Protein AF-A0A415GZW6-F1 (afdb_monomer)

Mean predicted aligned error: 7.79 Å

Radius of gyration: 21.74 Å; Cα contacts (8 Å, |Δi|>4): 376; chains: 1; bounding box: 56×44×61 Å

Organism: NCBI:txid39486

Foldseek 3Di:
DDQWDQDADDPDPPADDDDPPDHDDQADVLQNRAGGDPDDDDDDDPPPCQVVVLLVVVLVLCCLVVVDCCSVLVSDPDLQAKDWDWDWDDAPAQKIKIKIKIWHRDPDPPDGTQIKIDIFMDGRDNNDYPVNRVVVRVPDDGDIDSPCVVVSVPDHDFFEDEADEVVVPDDQDAQDPDPVLLVLLFVLLCVQPVQWDGKDADPPDPQWIWTQGPVGIWIQHSLRTPDPPPDDLSSSLSSVVSSQVVCVVVVVGPYYYYDDSD

Sequence (262 aa):
MNMSYPKKIVDSYIDHEYLQERIDHEYLQERTNFRYKKVNILMGGNATGKTSIGKVLMCICNFIKNKEANSIVSKVGDTKKEASITVDFIGHSLRMYRLDIKVKPSDEEGELPKVFVCKRVTDIGEKDRYETCAAKIDRIPLEYNEDYAEELEKIDPIGWMFTYPSDMGNKAVEFPQDPSFLKVMEYTLKSLDPAIKSVEKSKEVVNTFIVHMQSGDLLVQDGEVIKKNILSSGTKAGIDIASLIYSIYKGECGFYYCDEKF

pLDDT: mean 84.33, std 12.86, range [37.75, 98.31]

Structure (mmCIF, N/CA/C/O backbone):
data_AF-A0A415GZW6-F1
#
_entry.id   AF-A0A415GZW6-F1
#
loop_
_atom_site.group_PDB
_atom_site.id
_atom_site.type_symbol
_atom_site.label_atom_id
_atom_site.label_alt_id
_atom_site.label_comp_id
_atom_site.label_asym_id
_atom_site.label_entity_id
_atom_site.label_seq_id
_atom_site.pdbx_PDB_ins_code
_atom_site.Cartn_x
_atom_site.Cartn_y
_atom_site.Cartn_z
_atom_site.occupancy
_atom_site.B_iso_or_equiv
_atom_site.auth_seq_id
_atom_site.auth_comp_id
_atom_site.auth_asym_id
_atom_site.auth_atom_id
_atom_site.pdbx_PDB_model_num
ATOM 1 N N . MET A 1 1 ? 8.353 -10.442 -3.275 1.00 77.06 1 MET A N 1
ATOM 2 C CA . MET A 1 1 ? 7.231 -10.831 -2.389 1.00 77.06 1 MET A CA 1
ATOM 3 C C . MET A 1 1 ? 5.992 -10.968 -3.256 1.00 77.06 1 MET A C 1
ATOM 5 O O . MET A 1 1 ? 5.789 -10.090 -4.078 1.00 77.06 1 MET A O 1
ATOM 9 N N . ASN A 1 2 ? 5.205 -12.038 -3.116 1.00 80.75 2 ASN A N 1
ATOM 10 C CA . ASN A 1 2 ? 3.959 -12.216 -3.866 1.00 80.75 2 ASN A CA 1
ATOM 11 C C . ASN A 1 2 ? 2.797 -12.394 -2.875 1.00 80.75 2 ASN A C 1
ATOM 13 O O . ASN A 1 2 ? 2.858 -13.281 -2.026 1.00 80.75 2 ASN A O 1
ATOM 17 N N . MET A 1 3 ? 1.789 -11.521 -2.958 1.00 82.19 3 MET A N 1
ATOM 18 C CA . MET A 1 3 ? 0.576 -11.563 -2.124 1.00 82.19 3 MET A CA 1
ATOM 19 C C . MET A 1 3 ? -0.622 -12.211 -2.845 1.00 82.19 3 MET A C 1
ATOM 21 O O . MET A 1 3 ? -1.676 -12.419 -2.240 1.00 82.19 3 MET A O 1
ATOM 25 N N . SER A 1 4 ? -0.469 -12.542 -4.131 1.00 78.62 4 SER A N 1
ATOM 26 C CA . SER A 1 4 ? -1.412 -13.387 -4.865 1.00 78.62 4 SER A CA 1
ATOM 27 C C . SER A 1 4 ? -1.192 -14.860 -4.535 1.00 78.62 4 SER A C 1
ATOM 29 O O . SER A 1 4 ? -0.148 -15.247 -3.994 1.00 78.62 4 SER A O 1
ATOM 31 N N . TYR A 1 5 ? -2.178 -15.696 -4.852 1.00 79.50 5 TYR A N 1
ATOM 32 C CA . TYR A 1 5 ? -2.026 -17.130 -4.669 1.00 79.50 5 TYR A CA 1
ATOM 33 C C . TYR A 1 5 ? -2.820 -17.947 -5.703 1.00 79.50 5 TYR A C 1
ATOM 35 O O . TYR A 1 5 ? -3.959 -17.618 -6.033 1.00 79.50 5 TYR A O 1
ATOM 43 N N . PRO A 1 6 ? -2.278 -19.079 -6.184 1.00 65.81 6 PRO A N 1
ATOM 44 C CA . PRO A 1 6 ? -2.895 -19.825 -7.282 1.00 65.81 6 PRO A CA 1
ATOM 45 C C . PRO A 1 6 ? -4.073 -20.721 -6.856 1.00 65.81 6 PRO A C 1
ATOM 47 O O . PRO A 1 6 ? -4.906 -21.098 -7.688 1.00 65.81 6 PRO A O 1
ATOM 50 N N . LYS A 1 7 ? -4.161 -21.114 -5.576 1.00 69.75 7 LYS A N 1
ATOM 51 C CA . LYS A 1 7 ? -5.141 -22.092 -5.058 1.00 69.75 7 LYS A CA 1
ATOM 52 C C . LYS A 1 7 ? -6.058 -21.477 -4.007 1.00 69.75 7 LYS A C 1
ATOM 54 O O . LYS A 1 7 ? -5.552 -20.891 -3.070 1.00 69.75 7 LYS A O 1
ATOM 59 N N . LYS A 1 8 ? -7.377 -21.678 -4.123 1.00 66.88 8 LYS A N 1
ATOM 60 C CA . LYS A 1 8 ? -8.373 -21.216 -3.139 1.00 66.88 8 LYS A CA 1
ATOM 61 C C . LYS A 1 8 ? -7.926 -21.604 -1.724 1.00 66.88 8 LYS A C 1
ATOM 63 O O . LYS A 1 8 ? -7.569 -22.763 -1.513 1.00 66.88 8 LYS A O 1
ATOM 68 N N . ILE A 1 9 ? -7.957 -20.654 -0.791 1.00 66.81 9 ILE A N 1
ATOM 69 C CA . ILE A 1 9 ? -7.748 -20.958 0.625 1.00 66.81 9 ILE A CA 1
ATOM 70 C C . ILE A 1 9 ? -8.973 -21.730 1.122 1.00 66.81 9 ILE A C 1
ATOM 72 O O . ILE A 1 9 ? -10.109 -21.275 0.979 1.00 66.81 9 ILE A O 1
ATOM 76 N N . VAL A 1 10 ? -8.732 -22.938 1.623 1.00 61.69 10 VAL A N 1
ATOM 77 C CA . VAL A 1 10 ? -9.742 -23.765 2.293 1.00 61.69 10 VAL A CA 1
ATOM 78 C C . VAL A 1 10 ? -9.872 -23.239 3.725 1.00 61.69 10 VAL A C 1
ATOM 80 O O . VAL A 1 10 ? -8.856 -22.887 4.318 1.00 61.69 10 VAL A O 1
ATOM 83 N N . ASP A 1 11 ? -11.098 -23.137 4.242 1.00 63.84 11 ASP A N 1
ATOM 84 C CA . ASP A 1 11 ? -11.395 -22.658 5.604 1.00 63.84 11 ASP A CA 1
ATOM 85 C C . ASP A 1 11 ? -10.921 -21.220 5.905 1.00 63.84 11 ASP A C 1
ATOM 87 O O . ASP A 1 11 ? -10.436 -20.910 6.993 1.00 63.84 11 ASP A O 1
ATOM 91 N N . SER A 1 12 ? -11.057 -20.311 4.933 1.00 65.25 12 SER A N 1
ATOM 92 C CA . SER A 1 12 ? -10.858 -18.879 5.187 1.00 65.25 12 SER A CA 1
ATOM 93 C C . SER A 1 12 ? -11.901 -18.369 6.189 1.00 65.25 12 SER A C 1
ATOM 95 O O . SER A 1 12 ? -13.093 -18.419 5.911 1.00 65.25 12 SER A O 1
ATOM 97 N N . TYR A 1 13 ? -11.453 -17.815 7.319 1.00 63.56 13 TYR A N 1
ATOM 98 C CA . TYR A 1 13 ? -12.311 -17.068 8.255 1.00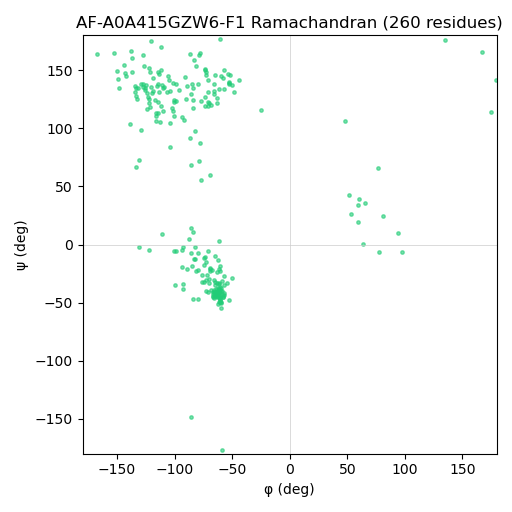 63.56 13 TYR A CA 1
ATOM 99 C C . TYR A 1 13 ? -12.704 -15.682 7.725 1.00 63.56 13 TYR A C 1
ATOM 101 O O . TYR A 1 13 ? -13.570 -15.020 8.289 1.00 63.56 13 TYR A O 1
ATOM 109 N N . ILE A 1 14 ? -12.065 -15.235 6.640 1.00 67.25 14 ILE A N 1
ATOM 110 C CA . ILE A 1 14 ? -12.498 -14.082 5.852 1.00 67.25 14 ILE A CA 1
ATOM 111 C C . ILE A 1 14 ? -13.532 -14.610 4.848 1.00 67.25 14 ILE A C 1
ATOM 113 O O . ILE A 1 14 ? -13.246 -14.741 3.658 1.00 67.25 14 ILE A O 1
ATOM 117 N N . ASP A 1 15 ? -14.692 -15.021 5.358 1.00 52.28 15 ASP A N 1
ATOM 118 C CA . ASP A 1 15 ? -15.880 -15.380 4.579 1.00 52.28 15 ASP A CA 1
ATOM 119 C C . ASP A 1 15 ? -17.131 -15.024 5.404 1.00 52.28 15 ASP A C 1
ATOM 121 O O . ASP A 1 15 ? -17.190 -15.304 6.596 1.00 52.28 15 ASP A O 1
ATOM 125 N N . HIS A 1 16 ? -18.102 -14.394 4.734 1.00 55.16 16 HIS A N 1
ATOM 126 C CA . HIS A 1 16 ? -19.475 -14.093 5.170 1.00 55.16 16 HIS A CA 1
ATOM 127 C C . HIS A 1 16 ? -19.700 -13.466 6.559 1.00 55.16 16 HIS A C 1
ATOM 129 O O . HIS A 1 16 ? -19.766 -14.166 7.556 1.00 55.16 16 HIS A O 1
ATOM 135 N N . GLU A 1 17 ? -20.036 -12.173 6.587 1.00 40.78 17 GLU A N 1
ATOM 136 C CA . GLU A 1 17 ? -21.286 -11.661 7.183 1.00 40.78 17 GLU A CA 1
ATOM 137 C C . GLU A 1 17 ? -21.329 -10.124 7.063 1.00 40.78 17 GLU A C 1
ATOM 139 O O . GLU A 1 17 ? -20.319 -9.452 7.240 1.00 40.78 17 GLU A O 1
ATOM 144 N N . TYR A 1 18 ? -22.513 -9.570 6.781 1.00 40.53 18 TYR A N 1
ATOM 145 C CA . TYR A 1 18 ? -22.826 -8.131 6.686 1.00 40.53 18 TYR A CA 1
ATOM 146 C C . TYR A 1 18 ? -22.383 -7.390 5.413 1.00 40.53 18 TYR A C 1
ATOM 148 O O . TYR A 1 18 ? -21.583 -6.464 5.472 1.00 40.53 18 TYR A O 1
ATOM 156 N N . LEU A 1 19 ? -22.977 -7.745 4.268 1.00 37.84 19 LEU A N 1
ATOM 157 C CA . LEU A 1 19 ? -23.602 -6.821 3.297 1.00 37.84 19 LEU A CA 1
ATOM 158 C C . LEU A 1 19 ? -24.032 -7.640 2.071 1.00 37.84 19 LEU A C 1
ATOM 160 O O . LEU A 1 19 ? -23.202 -8.179 1.345 1.00 37.84 19 LEU A O 1
ATOM 164 N N . GLN A 1 20 ? -25.344 -7.728 1.847 1.00 37.75 20 GLN A N 1
ATOM 165 C CA . GLN A 1 20 ? -26.017 -8.577 0.851 1.00 37.75 20 GLN A CA 1
ATOM 166 C C . GLN A 1 20 ? -25.635 -8.283 -0.625 1.00 37.75 20 GLN A C 1
ATOM 168 O O . GLN A 1 20 ? -26.177 -8.916 -1.524 1.00 37.75 20 GLN A O 1
ATOM 173 N N . GLU A 1 21 ? -24.713 -7.357 -0.908 1.00 44.44 21 GLU A N 1
ATOM 174 C CA . GLU A 1 21 ? -24.443 -6.865 -2.271 1.00 44.44 21 GLU A CA 1
ATOM 175 C C . GLU A 1 21 ? -22.957 -6.846 -2.682 1.00 44.44 21 GLU A C 1
ATOM 177 O O . GLU A 1 21 ? -22.650 -6.545 -3.832 1.00 44.44 21 GLU A O 1
ATOM 182 N N . ARG A 1 22 ? -22.011 -7.213 -1.801 1.00 46.38 22 ARG A N 1
ATOM 183 C CA . ARG A 1 22 ? -20.570 -7.278 -2.133 1.00 46.38 22 ARG A CA 1
ATOM 184 C C . ARG A 1 22 ? -19.954 -8.600 -1.681 1.00 46.38 22 ARG A C 1
ATOM 186 O O . ARG A 1 22 ? -19.239 -8.683 -0.686 1.00 46.38 22 ARG A O 1
ATOM 193 N N . ILE A 1 23 ? -20.299 -9.657 -2.414 1.00 44.03 23 ILE A N 1
ATOM 194 C CA . ILE A 1 23 ? -19.762 -11.009 -2.229 1.00 44.03 23 ILE A CA 1
ATOM 195 C C . ILE A 1 23 ? -18.369 -11.061 -2.857 1.00 44.03 23 ILE A C 1
ATOM 197 O O . ILE A 1 23 ? -18.216 -11.443 -4.016 1.00 44.03 23 ILE A O 1
ATOM 201 N N . ASP A 1 24 ? -17.345 -10.696 -2.094 1.00 53.09 24 ASP A N 1
ATOM 202 C CA . ASP A 1 24 ? -15.970 -10.889 -2.537 1.00 53.09 24 ASP A CA 1
ATOM 203 C C . ASP A 1 24 ? -15.276 -11.877 -1.609 1.00 53.09 24 ASP A C 1
ATOM 205 O O . ASP A 1 24 ? -14.867 -11.529 -0.497 1.00 53.09 24 ASP A O 1
ATOM 209 N N . HIS A 1 25 ? -15.068 -13.101 -2.099 1.00 64.75 25 HIS A N 1
ATOM 210 C CA . HIS A 1 25 ? -14.022 -13.962 -1.555 1.00 64.75 25 HIS A CA 1
ATOM 211 C C . HIS A 1 25 ? -12.655 -13.258 -1.706 1.00 64.75 25 HIS A C 1
ATOM 213 O O . HIS A 1 25 ? -12.547 -12.120 -2.167 1.00 64.75 25 HIS A O 1
ATOM 219 N N . GLU A 1 26 ? -11.569 -13.919 -1.329 1.00 79.81 26 GLU A N 1
ATOM 220 C CA . GLU A 1 26 ? -10.200 -13.473 -1.614 1.00 79.81 26 GLU A CA 1
ATOM 221 C C . GLU A 1 26 ? -9.843 -13.562 -3.118 1.00 79.81 26 GLU A C 1
ATOM 223 O O . GLU A 1 26 ? -8.937 -14.275 -3.556 1.00 79.81 26 GLU A O 1
ATOM 228 N N . TYR A 1 27 ? -10.607 -12.843 -3.933 1.00 85.38 27 TYR A N 1
ATOM 229 C CA . TYR A 1 27 ? -10.408 -12.629 -5.353 1.00 85.38 27 TYR A CA 1
ATOM 230 C C . TYR A 1 27 ? -10.684 -11.176 -5.721 1.00 85.38 27 TYR A C 1
ATOM 232 O O . TYR A 1 27 ? -11.291 -10.424 -4.959 1.00 85.38 27 TYR A O 1
ATOM 240 N N . LEU A 1 28 ? -10.263 -10.797 -6.922 1.00 87.38 28 LEU A N 1
ATOM 241 C CA . LEU A 1 28 ? -10.652 -9.542 -7.547 1.00 87.38 28 LEU A CA 1
ATOM 242 C C . LEU A 1 28 ? -12.126 -9.616 -7.963 1.00 87.38 28 LEU A C 1
ATOM 244 O O . LEU A 1 28 ? -12.537 -10.599 -8.588 1.00 87.38 28 LEU A O 1
ATOM 248 N N . GLN A 1 29 ? -12.915 -8.597 -7.609 1.00 83.31 29 GLN A N 1
ATOM 249 C CA . GLN A 1 29 ? -14.337 -8.510 -7.955 1.00 83.31 29 GLN A CA 1
ATOM 250 C C . GLN A 1 29 ? -14.529 -8.768 -9.464 1.00 83.31 29 GLN A C 1
ATOM 252 O O . GLN A 1 29 ? -13.726 -8.328 -10.285 1.00 83.31 29 GLN A O 1
ATOM 257 N N . GLU A 1 30 ? -15.546 -9.555 -9.830 1.00 86.69 30 GLU A N 1
ATOM 258 C CA . GLU A 1 30 ? -15.817 -10.017 -11.210 1.00 86.69 30 GLU A CA 1
ATOM 259 C C . GLU A 1 30 ? -14.739 -10.919 -11.850 1.00 86.69 30 GLU A C 1
ATOM 261 O O . GLU A 1 30 ? -14.889 -11.348 -12.997 1.00 86.69 30 GLU A O 1
ATOM 266 N N . ARG A 1 31 ? -13.644 -11.232 -11.149 1.00 90.75 31 ARG A N 1
ATOM 267 C CA . ARG A 1 31 ? -12.514 -12.036 -11.642 1.00 90.75 31 ARG A CA 1
ATOM 268 C C . ARG A 1 31 ? -12.129 -13.086 -10.604 1.00 90.75 31 ARG A C 1
ATOM 270 O O . ARG A 1 31 ? -11.034 -13.093 -10.054 1.00 90.75 31 ARG A O 1
ATOM 277 N N . THR A 1 32 ? -13.029 -14.040 -10.379 1.00 88.19 32 THR A N 1
ATOM 278 C CA . THR A 1 32 ? -12.933 -15.062 -9.314 1.00 88.19 32 THR A CA 1
ATOM 279 C C . THR A 1 32 ? -11.710 -15.991 -9.395 1.00 88.19 32 THR A C 1
ATOM 281 O O . THR A 1 32 ? -11.335 -16.645 -8.412 1.00 88.19 32 THR A O 1
ATOM 284 N N . ASN A 1 33 ? -11.073 -16.061 -10.567 1.00 88.94 33 ASN A N 1
ATOM 285 C CA . ASN A 1 33 ? -9.821 -16.783 -10.791 1.00 88.94 33 ASN A CA 1
ATOM 286 C C . ASN A 1 33 ? -8.581 -15.984 -10.356 1.00 88.94 33 ASN A C 1
ATOM 288 O O . ASN A 1 33 ? -7.554 -16.587 -10.038 1.00 88.94 33 ASN A O 1
ATOM 292 N N . PHE A 1 34 ? -8.680 -14.657 -10.293 1.00 91.75 34 PHE A N 1
ATOM 293 C CA . PHE A 1 34 ? -7.613 -13.771 -9.855 1.00 91.75 34 PHE A CA 1
ATOM 294 C C . PHE A 1 34 ? -7.662 -13.626 -8.332 1.00 91.75 34 PHE A C 1
ATOM 296 O O . PHE A 1 34 ? -8.381 -12.789 -7.792 1.00 91.75 34 PHE A O 1
ATOM 303 N N . ARG A 1 35 ? -6.924 -14.488 -7.629 1.00 88.94 35 ARG A N 1
ATOM 304 C CA . ARG A 1 35 ? -6.979 -14.619 -6.166 1.00 88.94 35 ARG A CA 1
ATOM 305 C C . ARG A 1 35 ? -5.816 -13.921 -5.475 1.00 88.94 35 ARG A C 1
ATOM 307 O O . ARG A 1 35 ? -4.671 -14.021 -5.923 1.00 88.94 35 ARG A O 1
ATOM 314 N N . TYR A 1 36 ? -6.103 -13.245 -4.367 1.00 87.31 36 TYR A N 1
ATOM 315 C CA . TYR A 1 36 ? -5.106 -12.537 -3.566 1.00 87.31 36 TYR A CA 1
ATOM 316 C C . TYR A 1 36 ? -5.500 -12.487 -2.096 1.00 87.31 36 TYR A C 1
ATOM 318 O O . TYR A 1 36 ? -6.682 -12.459 -1.762 1.00 87.31 36 TYR A O 1
ATOM 326 N N . LYS A 1 37 ? -4.500 -12.464 -1.212 1.00 85.31 37 LYS A N 1
ATOM 327 C CA . LYS A 1 37 ? -4.742 -12.350 0.228 1.00 85.31 37 LYS A CA 1
ATOM 328 C C . LYS A 1 37 ? -5.231 -10.948 0.557 1.00 85.31 37 LYS A C 1
ATOM 330 O O . LYS A 1 37 ? -4.511 -9.983 0.292 1.00 85.31 37 LYS A O 1
ATOM 335 N N . LYS A 1 38 ? -6.408 -10.838 1.176 1.00 84.25 38 LYS A N 1
ATOM 336 C CA . LYS A 1 38 ? -6.956 -9.542 1.614 1.00 84.25 38 LYS A CA 1
ATOM 337 C C . LYS A 1 38 ? -6.243 -9.016 2.857 1.00 84.25 38 LYS A C 1
ATOM 339 O O . LYS A 1 38 ? -6.070 -7.811 3.000 1.00 84.25 38 LYS A O 1
ATOM 344 N N . VAL A 1 39 ? -5.782 -9.920 3.723 1.00 86.31 39 VAL A N 1
ATOM 345 C CA . VAL A 1 39 ? -5.003 -9.593 4.923 1.00 86.31 39 VAL A CA 1
ATOM 346 C C . VAL A 1 39 ? -3.663 -10.320 4.870 1.00 86.31 39 VAL A C 1
ATOM 348 O O . VAL A 1 39 ? -3.601 -11.541 4.737 1.00 86.31 39 VAL A O 1
ATOM 351 N N . ASN A 1 40 ? -2.573 -9.561 4.986 1.00 87.88 40 ASN A N 1
ATOM 352 C CA . ASN A 1 40 ? -1.211 -10.086 5.014 1.00 87.88 40 ASN A CA 1
ATOM 353 C C . ASN A 1 40 ? -0.543 -9.662 6.322 1.00 87.88 40 ASN A C 1
ATOM 355 O O . ASN A 1 40 ? -0.375 -8.471 6.569 1.00 87.88 40 ASN A O 1
ATOM 359 N N . ILE A 1 41 ? -0.152 -10.633 7.150 1.00 89.25 41 ILE A N 1
ATOM 360 C CA . ILE A 1 41 ? 0.537 -10.379 8.420 1.00 89.25 41 ILE A CA 1
ATOM 361 C C . ILE A 1 41 ? 2.029 -10.636 8.216 1.00 89.25 41 ILE A C 1
ATOM 363 O O . ILE A 1 41 ? 2.445 -11.764 7.945 1.00 89.25 41 ILE A O 1
ATOM 367 N N . LEU A 1 42 ? 2.835 -9.583 8.340 1.00 88.88 42 LEU A N 1
ATOM 368 C CA . LEU A 1 42 ? 4.290 -9.669 8.283 1.00 88.88 42 LEU A CA 1
ATOM 369 C C . LEU A 1 42 ? 4.832 -9.802 9.707 1.00 88.88 42 LEU A C 1
ATOM 371 O O . LEU A 1 42 ? 4.775 -8.858 10.489 1.00 88.88 42 LEU A O 1
ATOM 375 N N . MET A 1 43 ? 5.358 -10.977 10.044 1.00 88.56 43 MET A N 1
ATOM 376 C CA . MET A 1 43 ? 5.927 -11.266 11.364 1.00 88.56 43 MET A CA 1
ATOM 377 C C . MET A 1 43 ? 7.430 -11.520 11.259 1.00 88.56 43 MET A C 1
ATOM 379 O O . MET A 1 43 ? 7.917 -12.042 10.258 1.00 88.56 43 MET A O 1
ATOM 383 N N . GLY A 1 44 ? 8.168 -11.164 12.305 1.00 87.38 44 GLY A N 1
ATOM 384 C CA . GLY A 1 44 ? 9.616 -11.327 12.377 1.00 87.38 44 GLY A CA 1
ATOM 385 C C . GLY A 1 44 ? 10.197 -10.546 13.549 1.00 87.38 44 GLY A C 1
ATOM 386 O O . GLY A 1 44 ? 9.517 -9.688 14.118 1.00 87.38 44 GLY A O 1
ATOM 387 N N . GLY A 1 45 ? 11.449 -10.841 13.900 1.00 87.25 45 GLY A N 1
ATOM 388 C CA . GLY A 1 45 ? 12.155 -10.150 14.977 1.00 87.25 45 GLY A CA 1
ATOM 389 C C . GLY A 1 45 ? 12.321 -8.644 14.738 1.00 87.25 45 GLY A C 1
ATOM 390 O O . GLY A 1 45 ? 11.956 -8.090 13.694 1.00 87.25 45 GLY A O 1
ATOM 391 N N . ASN A 1 46 ? 12.901 -7.963 15.718 1.00 83.12 46 ASN A N 1
ATOM 392 C CA . ASN A 1 46 ? 13.209 -6.543 15.587 1.00 83.12 46 ASN A CA 1
ATOM 393 C C . ASN A 1 46 ? 14.265 -6.329 14.493 1.00 83.12 46 ASN A C 1
ATOM 395 O O . ASN A 1 46 ? 15.144 -7.165 14.292 1.00 83.12 46 ASN A O 1
ATOM 399 N N . ALA A 1 47 ? 14.158 -5.209 13.773 1.00 82.75 47 ALA A N 1
ATOM 400 C CA . ALA A 1 47 ? 15.076 -4.816 12.699 1.00 82.75 47 ALA A CA 1
ATOM 401 C C . ALA A 1 47 ? 15.201 -5.801 11.511 1.00 82.75 47 ALA A C 1
ATOM 403 O O . ALA A 1 47 ? 16.122 -5.681 10.709 1.00 82.75 47 ALA A O 1
ATOM 404 N N . THR A 1 48 ? 14.245 -6.717 11.310 1.00 87.31 48 THR A N 1
ATOM 405 C CA . THR A 1 48 ? 14.246 -7.640 10.153 1.00 87.31 48 THR A CA 1
ATOM 406 C C . THR A 1 48 ? 13.641 -7.043 8.873 1.00 87.31 48 THR A C 1
ATOM 408 O O . THR A 1 48 ? 13.384 -7.769 7.917 1.00 87.31 48 THR A O 1
ATOM 411 N N . GLY A 1 49 ? 13.378 -5.731 8.841 1.00 86.75 49 GLY A N 1
ATOM 412 C CA . GLY A 1 49 ? 12.932 -5.017 7.636 1.00 86.75 49 GLY A CA 1
ATOM 413 C C . GLY A 1 49 ? 11.417 -4.861 7.448 1.00 86.75 49 GLY A C 1
ATOM 414 O O . GLY A 1 49 ? 11.004 -4.395 6.389 1.00 86.75 49 GLY A O 1
ATOM 415 N N . LYS A 1 50 ? 10.589 -5.181 8.455 1.00 89.50 50 LYS A N 1
ATOM 416 C CA . LYS A 1 50 ? 9.117 -5.014 8.406 1.00 89.50 50 LYS A CA 1
ATOM 417 C C . LYS A 1 50 ? 8.709 -3.550 8.165 1.00 89.50 50 LYS A C 1
ATOM 419 O O . LYS A 1 50 ? 8.092 -3.224 7.162 1.00 89.50 50 LYS A O 1
ATOM 424 N N . THR A 1 51 ? 9.186 -2.624 8.989 1.00 89.62 51 THR A N 1
ATOM 425 C CA . THR A 1 51 ? 8.976 -1.185 8.757 1.00 89.62 51 THR A CA 1
ATOM 426 C C . THR A 1 51 ? 9.561 -0.712 7.423 1.00 89.62 51 THR A C 1
ATOM 428 O O . THR A 1 51 ? 8.978 0.128 6.737 1.00 89.62 51 THR A O 1
ATOM 431 N N . SER A 1 52 ? 10.719 -1.251 7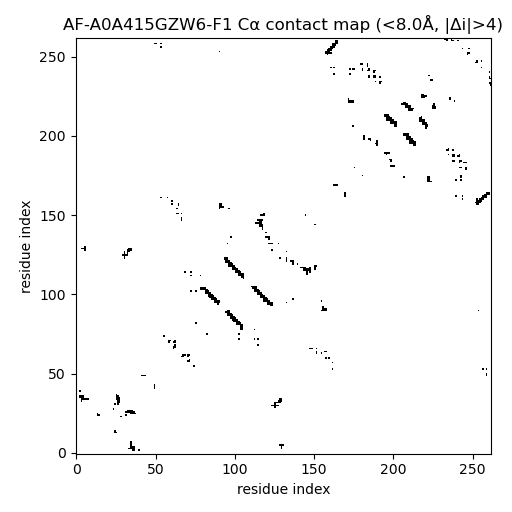.024 1.00 90.19 52 SER A N 1
ATOM 432 C CA . SER A 1 52 ? 11.382 -0.873 5.772 1.00 90.19 52 SER A CA 1
ATOM 433 C C . SER A 1 52 ? 10.543 -1.234 4.547 1.00 90.19 52 SER A C 1
ATOM 435 O O . SER A 1 52 ? 10.444 -0.415 3.637 1.00 90.19 52 SER A O 1
ATOM 437 N N . ILE A 1 53 ? 9.896 -2.407 4.528 1.00 90.69 53 ILE A N 1
ATOM 438 C CA . ILE A 1 53 ? 9.028 -2.790 3.408 1.00 90.69 53 ILE A CA 1
ATOM 439 C C . ILE A 1 53 ? 7.802 -1.876 3.306 1.00 90.69 53 ILE A C 1
ATOM 441 O O . ILE A 1 53 ? 7.491 -1.422 2.207 1.00 90.69 53 ILE A O 1
ATOM 445 N N . GLY A 1 54 ? 7.180 -1.504 4.432 1.00 91.44 54 GLY A N 1
ATOM 446 C CA . GLY A 1 54 ? 6.105 -0.506 4.454 1.00 91.44 54 GLY A CA 1
ATOM 447 C C . GLY A 1 54 ? 6.550 0.837 3.873 1.00 91.44 54 GLY A C 1
ATOM 448 O O . GLY A 1 54 ? 5.877 1.403 3.010 1.00 91.44 54 GLY A O 1
ATOM 449 N N . LYS A 1 55 ? 7.737 1.316 4.267 1.00 90.19 55 LYS A N 1
ATOM 450 C CA . LYS A 1 55 ? 8.305 2.581 3.769 1.00 90.19 55 LYS A CA 1
ATOM 451 C C . LYS A 1 55 ? 8.600 2.543 2.270 1.00 90.19 55 LYS A C 1
ATOM 453 O O . LYS A 1 55 ? 8.368 3.544 1.595 1.00 90.19 55 LYS A O 1
ATOM 458 N N . VAL A 1 56 ? 9.080 1.414 1.745 1.00 91.38 56 VAL A N 1
ATOM 459 C CA . VAL A 1 56 ? 9.297 1.226 0.301 1.00 91.38 56 VAL A CA 1
ATOM 460 C C . VAL A 1 56 ? 7.967 1.236 -0.453 1.00 91.38 56 VAL A C 1
ATOM 462 O O . VAL A 1 56 ? 7.848 1.952 -1.441 1.00 91.38 56 VAL A O 1
ATOM 465 N N . LEU A 1 57 ? 6.946 0.521 0.031 1.00 93.50 57 LEU A N 1
ATOM 466 C CA . LEU A 1 57 ? 5.615 0.525 -0.590 1.00 93.50 57 LEU A CA 1
ATOM 467 C C . LEU A 1 57 ? 4.999 1.930 -0.602 1.00 93.50 57 LEU A C 1
ATOM 469 O O . LEU A 1 57 ? 4.516 2.381 -1.636 1.00 93.50 57 LEU A O 1
ATOM 473 N N . MET A 1 58 ? 5.094 2.661 0.512 1.00 92.81 58 MET A N 1
ATOM 474 C CA . MET A 1 58 ? 4.627 4.047 0.596 1.00 92.81 58 MET A CA 1
ATOM 475 C C . MET A 1 58 ? 5.364 4.959 -0.387 1.00 92.81 58 MET A C 1
ATOM 477 O O . MET A 1 58 ? 4.752 5.807 -1.030 1.00 92.81 58 MET A O 1
ATOM 481 N N . CYS A 1 59 ? 6.679 4.779 -0.509 1.00 92.94 59 CYS A N 1
ATOM 482 C CA . CYS A 1 59 ? 7.513 5.520 -1.444 1.00 92.94 59 CYS A CA 1
ATOM 483 C C . CYS A 1 59 ? 7.082 5.281 -2.898 1.00 92.94 59 CYS A C 1
ATOM 485 O O . CYS A 1 59 ? 6.899 6.246 -3.633 1.00 92.94 59 CYS A O 1
ATOM 487 N N . ILE A 1 60 ? 6.824 4.026 -3.279 1.00 94.38 60 ILE A N 1
ATOM 488 C CA . ILE A 1 60 ? 6.314 3.659 -4.608 1.00 94.38 60 ILE A CA 1
ATOM 489 C C . ILE A 1 60 ? 4.959 4.323 -4.874 1.00 94.38 60 ILE A C 1
ATOM 491 O O . ILE A 1 60 ? 4.786 4.960 -5.910 1.00 94.38 60 ILE A O 1
ATOM 495 N N . CYS A 1 61 ? 4.007 4.218 -3.942 1.00 94.31 61 CYS A N 1
ATOM 496 C CA . CYS A 1 61 ? 2.689 4.827 -4.105 1.00 94.31 61 CYS A CA 1
ATOM 497 C C . CYS A 1 61 ? 2.783 6.354 -4.268 1.00 94.31 61 CYS A C 1
ATOM 499 O O . CYS A 1 61 ? 2.247 6.914 -5.226 1.00 94.31 61 CYS A O 1
ATOM 501 N N . ASN A 1 62 ? 3.523 7.026 -3.380 1.00 93.69 62 ASN A N 1
ATOM 502 C CA . ASN A 1 62 ? 3.739 8.472 -3.455 1.00 93.69 62 ASN A CA 1
ATOM 503 C C . ASN A 1 62 ? 4.428 8.878 -4.762 1.00 93.69 62 ASN A C 1
ATOM 505 O O . ASN A 1 62 ? 4.054 9.891 -5.346 1.00 93.69 62 ASN A O 1
ATOM 509 N N . PHE A 1 63 ? 5.391 8.089 -5.242 1.00 94.69 63 PHE A N 1
ATOM 510 C CA . PHE A 1 63 ? 6.051 8.338 -6.519 1.00 94.69 63 PHE A CA 1
ATOM 511 C C . PHE A 1 63 ? 5.075 8.252 -7.693 1.00 94.69 63 PHE A C 1
ATOM 513 O O . PHE A 1 63 ? 5.062 9.163 -8.513 1.00 94.69 63 PHE A O 1
ATOM 520 N N . ILE A 1 64 ? 4.208 7.234 -7.735 1.00 94.50 64 ILE A N 1
ATOM 521 C CA . ILE A 1 64 ? 3.186 7.093 -8.786 1.00 94.50 64 ILE A CA 1
ATOM 522 C C . ILE A 1 64 ? 2.260 8.320 -8.831 1.00 94.50 64 ILE A C 1
ATOM 524 O O . ILE A 1 64 ? 1.977 8.836 -9.908 1.00 94.50 64 ILE A O 1
ATOM 528 N N . LYS A 1 65 ? 1.810 8.823 -7.675 1.00 93.31 65 LYS A N 1
ATOM 529 C CA . LYS A 1 65 ? 0.867 9.958 -7.611 1.00 93.31 65 LYS A CA 1
ATOM 530 C C . LYS A 1 65 ? 1.515 11.318 -7.811 1.00 93.31 65 LYS A C 1
ATOM 532 O O . LYS A 1 65 ? 0.975 12.139 -8.546 1.00 93.31 65 LYS A O 1
ATOM 537 N N . ASN A 1 66 ? 2.624 11.576 -7.123 1.00 93.50 66 ASN A N 1
ATOM 538 C CA . ASN A 1 66 ? 3.245 12.899 -7.098 1.00 93.50 66 ASN A CA 1
ATOM 539 C C . ASN A 1 66 ? 4.250 13.078 -8.239 1.00 93.50 66 ASN A C 1
ATOM 541 O O . ASN A 1 66 ? 4.554 14.211 -8.591 1.00 93.50 66 ASN A O 1
ATOM 545 N N . LYS A 1 67 ? 4.757 11.977 -8.816 1.00 93.62 67 LYS A N 1
ATOM 546 C CA . LYS A 1 67 ? 5.762 11.971 -9.892 1.00 93.62 67 LYS A CA 1
ATOM 547 C C . LYS A 1 67 ? 7.060 12.677 -9.472 1.00 93.62 67 LYS A C 1
ATOM 549 O O . LYS A 1 67 ? 7.732 13.311 -10.275 1.00 93.62 67 LYS A O 1
ATOM 554 N N . GLU A 1 68 ? 7.425 12.566 -8.193 1.00 91.94 68 GLU A N 1
ATOM 555 C CA . GLU A 1 68 ? 8.614 13.205 -7.616 1.00 91.94 68 GLU A CA 1
ATOM 556 C C . GLU A 1 68 ? 9.752 12.194 -7.408 1.00 91.94 68 GLU A C 1
ATOM 558 O O . GLU A 1 68 ? 9.747 11.428 -6.436 1.00 91.94 68 GLU A O 1
ATOM 563 N N . ALA A 1 69 ? 10.773 12.219 -8.272 1.00 87.88 69 ALA A N 1
ATOM 564 C CA . ALA A 1 69 ? 11.923 11.305 -8.194 1.00 87.88 69 ALA A CA 1
ATOM 565 C C . ALA A 1 69 ? 12.687 11.353 -6.860 1.00 87.88 69 ALA A C 1
ATOM 567 O O . ALA A 1 69 ? 13.144 10.313 -6.382 1.00 87.88 69 ALA A O 1
ATOM 568 N N . ASN A 1 70 ? 12.791 12.526 -6.222 1.00 87.56 70 ASN A N 1
ATOM 569 C CA . ASN A 1 70 ? 13.522 12.701 -4.957 1.00 87.56 70 ASN A CA 1
ATOM 570 C C . ASN A 1 70 ? 13.047 11.734 -3.860 1.00 87.56 70 ASN A C 1
ATOM 572 O 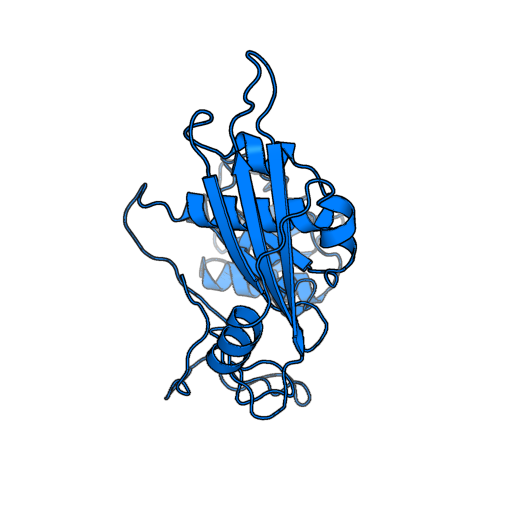O . ASN A 1 70 ? 13.843 11.262 -3.040 1.00 87.56 70 ASN A O 1
ATOM 576 N N . SER A 1 71 ? 11.752 11.403 -3.867 1.00 85.00 71 SER A N 1
ATOM 577 C CA . SER A 1 71 ? 11.159 10.474 -2.907 1.00 85.00 71 SER A CA 1
ATOM 578 C C . SER A 1 71 ? 11.758 9.065 -3.003 1.00 85.00 71 SER A C 1
ATOM 580 O O . SER A 1 71 ? 11.996 8.460 -1.960 1.00 85.00 71 SER A O 1
ATOM 582 N N . ILE A 1 72 ? 12.068 8.583 -4.213 1.00 89.44 72 ILE A N 1
ATOM 583 C CA . ILE A 1 72 ? 12.698 7.278 -4.470 1.00 89.44 72 ILE A CA 1
ATOM 584 C C . ILE A 1 72 ? 14.215 7.364 -4.336 1.00 89.44 72 ILE A C 1
ATOM 586 O O . ILE A 1 72 ? 14.820 6.526 -3.668 1.00 89.44 72 ILE A O 1
ATOM 590 N N . VAL A 1 73 ? 14.835 8.383 -4.939 1.00 90.38 73 VAL A N 1
ATOM 591 C CA . VAL A 1 73 ? 16.298 8.549 -4.947 1.00 90.38 73 VAL A CA 1
ATOM 592 C C . VAL A 1 73 ? 16.851 8.601 -3.521 1.00 90.38 73 VAL A C 1
ATOM 594 O O . VAL A 1 73 ? 17.826 7.921 -3.213 1.00 90.38 73 VAL A O 1
ATOM 597 N N . SER A 1 74 ? 16.175 9.313 -2.611 1.00 87.62 74 SER A N 1
ATOM 598 C CA . SER A 1 74 ? 16.575 9.416 -1.197 1.00 87.62 74 SER A CA 1
ATOM 599 C C . SER A 1 74 ? 16.505 8.100 -0.405 1.00 87.62 74 SER A C 1
ATOM 601 O O . SER A 1 74 ? 16.961 8.052 0.739 1.00 87.62 74 SER A O 1
ATOM 603 N N . LYS A 1 75 ? 15.916 7.036 -0.967 1.00 87.75 75 LYS A N 1
ATOM 604 C CA . LYS A 1 75 ? 15.824 5.706 -0.341 1.00 87.75 75 LYS A CA 1
ATOM 605 C C . LYS A 1 75 ? 16.857 4.715 -0.867 1.00 87.75 75 LYS A C 1
ATOM 607 O O . LYS A 1 75 ? 16.951 3.614 -0.324 1.00 87.75 75 LYS A O 1
ATOM 612 N N . VAL A 1 76 ? 17.636 5.083 -1.882 1.00 89.06 76 VAL A N 1
ATOM 613 C CA . VAL A 1 76 ? 18.723 4.245 -2.392 1.00 89.06 76 VAL A CA 1
ATOM 614 C C . VAL A 1 76 ? 19.863 4.222 -1.373 1.00 89.06 76 VAL A C 1
ATOM 616 O O . VAL A 1 76 ? 20.425 5.258 -1.034 1.00 89.06 76 VAL A O 1
ATOM 619 N N . GLY A 1 77 ? 20.195 3.030 -0.870 1.00 87.12 77 GLY A N 1
ATOM 620 C CA . GLY A 1 77 ? 21.225 2.867 0.163 1.00 87.12 77 GLY A CA 1
ATOM 621 C C . GLY A 1 77 ? 22.661 3.059 -0.338 1.00 87.12 77 GLY A C 1
ATOM 622 O O . GLY A 1 77 ? 23.511 3.508 0.423 1.00 87.12 77 GLY A O 1
ATOM 623 N N . ASP A 1 78 ? 22.929 2.736 -1.606 1.00 88.00 78 ASP A N 1
ATOM 624 C CA . ASP A 1 78 ? 24.229 2.923 -2.261 1.00 88.00 78 ASP A CA 1
ATOM 625 C C . ASP A 1 78 ? 24.018 3.669 -3.582 1.00 88.00 78 ASP A C 1
ATOM 627 O O . ASP A 1 78 ? 23.636 3.077 -4.590 1.00 88.00 78 ASP A O 1
ATOM 631 N N . THR A 1 79 ? 24.247 4.983 -3.573 1.00 84.44 79 THR A N 1
ATOM 632 C CA . THR A 1 79 ? 24.036 5.859 -4.738 1.00 84.44 79 THR A CA 1
ATOM 633 C C . THR A 1 79 ? 25.062 5.654 -5.850 1.00 84.44 79 THR A C 1
ATOM 635 O O . THR A 1 79 ? 24.917 6.246 -6.915 1.00 84.44 79 THR A O 1
ATOM 638 N N . LYS A 1 80 ? 26.082 4.812 -5.631 1.00 86.56 80 LYS A N 1
ATOM 639 C CA . LYS A 1 80 ? 27.090 4.448 -6.637 1.00 86.56 80 LYS A CA 1
ATOM 640 C C . LYS A 1 80 ? 26.729 3.180 -7.408 1.00 86.56 80 LYS A C 1
ATOM 642 O O . LYS A 1 80 ? 27.473 2.784 -8.302 1.00 86.56 80 LYS A O 1
ATOM 647 N N . LYS A 1 81 ? 25.613 2.526 -7.076 1.00 90.81 81 LYS A N 1
ATOM 648 C CA . LYS A 1 81 ? 25.129 1.325 -7.764 1.00 90.81 81 LYS A CA 1
ATOM 649 C C . LYS A 1 81 ? 23.724 1.532 -8.303 1.00 90.81 81 LYS A C 1
ATOM 651 O O . LYS A 1 81 ? 22.937 2.2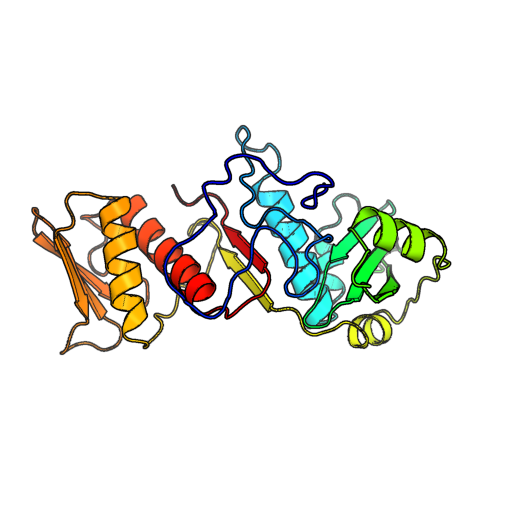92 -7.748 1.00 90.81 81 LYS A O 1
ATOM 656 N N . GLU A 1 82 ? 23.409 0.817 -9.381 1.00 93.56 82 GLU A N 1
ATOM 657 C CA . GLU A 1 82 ? 22.040 0.752 -9.887 1.00 93.56 82 GLU A CA 1
ATOM 658 C C . GLU A 1 82 ? 21.136 0.093 -8.838 1.00 93.56 82 GLU A C 1
ATOM 660 O O . GLU A 1 82 ? 21.399 -1.021 -8.377 1.00 93.56 82 GLU A O 1
ATOM 665 N N . ALA A 1 83 ? 20.054 0.782 -8.484 1.00 94.25 83 ALA A N 1
ATOM 666 C CA . ALA A 1 83 ? 18.959 0.233 -7.701 1.00 94.25 83 ALA A CA 1
ATOM 667 C C . ALA A 1 83 ? 17.756 -0.014 -8.613 1.00 94.25 83 ALA A C 1
ATOM 669 O O . ALA A 1 83 ? 17.495 0.753 -9.540 1.00 94.25 83 ALA A O 1
ATOM 670 N N . SER A 1 84 ? 17.003 -1.079 -8.343 1.00 94.69 84 SER A N 1
ATOM 671 C CA . SER A 1 84 ? 15.804 -1.409 -9.111 1.00 94.69 84 SER A CA 1
ATOM 672 C C . SER A 1 84 ? 14.651 -1.845 -8.218 1.00 94.69 84 SER A C 1
ATOM 674 O O . SER A 1 84 ? 14.847 -2.425 -7.148 1.00 94.69 84 SER A O 1
ATOM 676 N N . ILE A 1 85 ? 13.438 -1.535 -8.668 1.00 94.88 85 ILE A N 1
ATOM 677 C CA . ILE A 1 85 ? 12.176 -1.937 -8.054 1.00 94.88 85 ILE A CA 1
ATOM 678 C C . ILE A 1 85 ? 11.273 -2.441 -9.177 1.00 94.88 85 ILE A C 1
ATOM 680 O O . ILE A 1 85 ? 11.092 -1.748 -10.171 1.00 94.88 85 ILE A O 1
ATOM 684 N N . THR A 1 86 ? 10.663 -3.606 -8.986 1.00 96.56 86 THR A N 1
ATOM 685 C CA . THR A 1 86 ? 9.574 -4.095 -9.840 1.00 96.56 86 THR A CA 1
ATOM 686 C C . THR A 1 86 ? 8.371 -4.376 -8.957 1.00 96.56 86 THR A C 1
ATOM 688 O O . THR A 1 86 ? 8.483 -5.104 -7.965 1.00 96.56 86 THR A O 1
ATOM 691 N N . VAL A 1 87 ? 7.225 -3.798 -9.303 1.00 96.38 87 VAL A N 1
ATOM 692 C CA . VAL A 1 87 ? 5.977 -3.974 -8.557 1.00 96.38 87 VAL A CA 1
ATOM 693 C C . VAL A 1 87 ? 4.824 -4.273 -9.503 1.00 96.38 87 VAL A C 1
ATOM 695 O O . VAL A 1 87 ? 4.654 -3.596 -10.515 1.00 96.38 87 VAL A O 1
ATOM 698 N N . ASP A 1 88 ? 4.025 -5.269 -9.129 1.00 96.75 88 ASP A N 1
ATOM 699 C CA . ASP A 1 88 ? 2.756 -5.580 -9.776 1.00 96.75 88 ASP A CA 1
ATOM 700 C C . ASP A 1 88 ? 1.613 -5.087 -8.901 1.00 96.75 88 ASP A C 1
ATOM 702 O O . ASP A 1 88 ? 1.589 -5.360 -7.698 1.00 96.75 88 ASP A O 1
ATOM 706 N N . PHE A 1 89 ? 0.657 -4.385 -9.498 1.00 95.12 89 PHE A N 1
ATOM 707 C CA . PHE A 1 89 ? -0.531 -3.913 -8.797 1.00 95.12 89 PHE A CA 1
ATOM 708 C C . PHE A 1 89 ? -1.718 -3.760 -9.747 1.00 95.12 89 PHE A C 1
ATOM 710 O O . PHE A 1 89 ? -1.584 -3.776 -10.972 1.00 95.12 89 PHE A O 1
ATOM 717 N N . ILE A 1 90 ? -2.901 -3.637 -9.156 1.00 92.25 90 ILE A N 1
ATOM 718 C CA . ILE A 1 90 ? -4.168 -3.428 -9.854 1.00 92.25 90 ILE A CA 1
ATOM 719 C C . ILE A 1 90 ? -4.724 -2.094 -9.365 1.00 92.25 90 ILE A C 1
ATOM 721 O O . ILE A 1 90 ? -4.729 -1.835 -8.161 1.00 92.25 90 ILE A O 1
ATOM 725 N N . GLY A 1 91 ? -5.117 -1.239 -10.308 1.00 84.25 91 GLY A N 1
ATOM 726 C CA . GLY A 1 91 ? -5.772 0.037 -10.024 1.00 84.25 91 GLY A CA 1
ATOM 727 C C . GLY A 1 91 ? -7.283 -0.125 -9.863 1.00 84.25 91 GLY A C 1
ATOM 728 O O . GLY A 1 91 ? -7.771 -1.163 -9.425 1.00 84.25 91 GLY A O 1
ATOM 729 N N . HIS A 1 92 ? -8.042 0.902 -10.242 1.00 81.06 92 HIS A N 1
ATOM 730 C CA . HIS A 1 92 ? -9.505 0.816 -10.250 1.00 81.06 92 HIS A CA 1
ATOM 731 C C . HIS A 1 92 ? -10.070 0.011 -11.426 1.00 81.06 92 HIS A C 1
ATOM 733 O O . HIS A 1 92 ? -11.173 -0.521 -11.308 1.00 81.06 92 HIS A O 1
ATOM 739 N N . SER A 1 93 ? -9.359 -0.084 -12.555 1.00 87.12 93 SER A N 1
ATOM 740 C CA . SER A 1 93 ? -9.797 -0.925 -13.671 1.00 87.12 93 SER A CA 1
ATOM 741 C C . SER A 1 93 ? -9.327 -2.374 -13.519 1.00 87.12 93 SER A C 1
ATOM 743 O O . SER A 1 93 ? -8.409 -2.690 -12.762 1.00 87.12 93 SER A O 1
ATOM 745 N N . LEU A 1 94 ? -9.943 -3.279 -14.284 1.00 93.00 94 LEU A N 1
ATOM 746 C CA . LEU A 1 94 ? -9.571 -4.697 -14.356 1.00 93.00 94 LEU A CA 1
ATOM 747 C C . LEU A 1 94 ? -8.310 -4.888 -15.214 1.00 93.00 94 LEU A C 1
ATOM 749 O O . LEU A 1 94 ? -8.304 -5.641 -16.188 1.00 93.00 94 LEU A O 1
ATOM 753 N N . ARG A 1 95 ? -7.242 -4.176 -14.844 1.00 95.50 95 ARG A N 1
ATOM 754 C CA . ARG A 1 95 ? -5.922 -4.177 -15.475 1.00 95.50 95 ARG A CA 1
ATOM 755 C C . ARG A 1 95 ? -4.846 -4.431 -14.440 1.00 95.50 95 ARG A C 1
ATOM 757 O O . ARG A 1 95 ? -4.860 -3.856 -13.354 1.00 95.50 95 ARG A O 1
ATOM 764 N N . MET A 1 96 ? -3.882 -5.264 -14.810 1.00 96.75 96 MET A N 1
ATOM 765 C CA . MET A 1 96 ? -2.675 -5.458 -14.020 1.00 96.75 96 MET A CA 1
ATOM 766 C C . MET A 1 96 ? -1.556 -4.608 -14.608 1.00 96.75 96 MET A C 1
ATOM 768 O O . MET A 1 96 ? -1.215 -4.753 -15.785 1.00 96.75 96 MET A O 1
ATOM 772 N N . TYR A 1 97 ? -0.988 -3.746 -13.775 1.00 97.50 97 TYR A N 1
ATOM 773 C CA . TYR A 1 97 ? 0.183 -2.941 -14.083 1.00 97.50 97 TYR A CA 1
ATOM 774 C C . TYR A 1 97 ? 1.419 -3.616 -13.495 1.00 97.50 97 TYR A C 1
ATOM 776 O O . TYR A 1 97 ? 1.386 -4.081 -12.357 1.00 97.50 97 TYR A O 1
ATOM 784 N N . ARG A 1 98 ? 2.511 -3.623 -14.258 1.00 98.00 98 ARG A N 1
ATOM 785 C CA . ARG A 1 98 ? 3.870 -3.845 -13.771 1.00 98.00 98 ARG A CA 1
ATOM 786 C C . ARG A 1 98 ? 4.661 -2.568 -13.973 1.00 98.00 98 ARG A C 1
ATOM 788 O O . ARG A 1 98 ? 4.771 -2.081 -15.099 1.00 98.00 98 ARG A O 1
ATOM 795 N N . LEU A 1 99 ? 5.200 -2.044 -12.884 1.00 97.25 99 LEU A N 1
ATOM 796 C CA . LEU A 1 99 ? 6.054 -0.869 -12.894 1.00 97.25 99 LEU A CA 1
ATOM 797 C C . LEU A 1 99 ? 7.478 -1.292 -12.554 1.00 97.25 99 LEU A C 1
ATOM 799 O O . LEU A 1 99 ? 7.746 -1.752 -11.443 1.00 97.25 99 LEU A O 1
ATOM 803 N N . ASP A 1 100 ? 8.374 -1.133 -13.519 1.00 97.38 100 ASP A N 1
ATOM 804 C CA . ASP A 1 100 ? 9.804 -1.344 -13.362 1.00 97.38 100 ASP A CA 1
ATOM 805 C C . ASP A 1 100 ? 10.488 0.020 -13.233 1.00 97.38 100 ASP A C 1
ATOM 807 O O . ASP A 1 100 ? 10.457 0.834 -14.155 1.00 97.38 100 ASP A O 1
ATOM 811 N N . ILE A 1 101 ? 11.115 0.273 -12.090 1.00 96.06 101 ILE A N 1
ATOM 812 C CA . ILE A 1 101 ? 11.816 1.517 -11.771 1.00 96.06 101 ILE A CA 1
ATOM 813 C C . ILE A 1 101 ? 13.299 1.195 -11.644 1.00 96.06 101 ILE A C 1
ATOM 815 O O . ILE A 1 101 ? 13.678 0.262 -10.933 1.00 96.06 101 ILE A O 1
ATOM 819 N N . LYS A 1 102 ? 14.145 1.986 -12.301 1.00 95.44 102 LYS A N 1
ATOM 820 C CA . LYS A 1 102 ? 15.597 1.955 -12.129 1.00 95.44 102 LYS A CA 1
ATOM 821 C C . LYS A 1 102 ? 16.093 3.311 -11.672 1.00 95.44 102 LYS A C 1
ATOM 823 O O . LYS A 1 102 ? 15.703 4.334 -12.221 1.00 95.44 102 LYS A O 1
ATOM 828 N N . VAL A 1 103 ? 16.985 3.297 -10.696 1.00 94.38 103 VAL A N 1
ATOM 829 C CA . VAL A 1 103 ? 17.730 4.472 -10.257 1.00 94.38 103 VAL A CA 1
ATOM 830 C C . VAL A 1 103 ? 19.191 4.196 -10.545 1.00 94.38 103 VAL A C 1
ATOM 832 O O . VAL A 1 103 ? 19.774 3.283 -9.957 1.00 94.38 103 VAL A O 1
ATOM 835 N N . LYS A 1 104 ? 19.768 4.946 -11.480 1.00 93.00 104 LYS A N 1
ATOM 836 C CA . LYS A 1 104 ? 21.173 4.806 -11.858 1.00 93.00 104 LYS A CA 1
ATOM 837 C C . LYS A 1 104 ? 21.990 5.952 -11.269 1.00 93.00 104 LYS A C 1
ATOM 839 O O . LYS A 1 104 ? 21.493 7.080 -11.258 1.00 93.00 104 LYS A O 1
ATOM 844 N N . PRO A 1 105 ? 23.225 5.695 -10.807 1.00 91.38 105 PRO A N 1
ATOM 845 C CA . PRO A 1 105 ? 24.174 6.762 -10.500 1.00 91.38 105 PRO A CA 1
ATOM 846 C C . PRO A 1 105 ? 24.300 7.712 -11.695 1.00 91.38 105 PRO A C 1
ATOM 848 O O . PRO A 1 105 ? 24.193 7.254 -12.835 1.00 91.38 105 PRO A O 1
ATOM 851 N N . SER A 1 106 ? 24.511 9.008 -11.451 1.00 85.75 106 SER A N 1
ATOM 852 C CA . SER A 1 106 ? 24.932 9.882 -12.550 1.00 85.75 106 SER A CA 1
ATOM 853 C C . SER A 1 106 ? 26.390 9.588 -12.903 1.00 85.75 106 SER A C 1
ATOM 855 O O . SER A 1 106 ? 27.193 9.255 -12.028 1.00 85.75 106 SER A O 1
ATOM 857 N N . ASP A 1 107 ? 26.711 9.707 -14.189 1.00 82.06 107 ASP A N 1
ATOM 858 C CA . ASP A 1 107 ? 28.083 9.630 -14.693 1.00 82.06 107 ASP A CA 1
ATOM 859 C C . ASP A 1 107 ? 28.873 10.912 -14.359 1.00 82.06 107 ASP A C 1
ATOM 861 O O . ASP A 1 107 ? 30.104 10.905 -14.372 1.00 82.06 107 ASP A O 1
ATOM 865 N N . GLU A 1 108 ? 28.172 12.004 -14.031 1.00 81.38 108 GLU A N 1
ATOM 866 C CA . GLU A 1 108 ? 28.757 13.296 -13.678 1.00 81.38 108 GLU A CA 1
ATOM 867 C C . GLU A 1 108 ? 28.883 13.473 -12.158 1.00 81.38 108 GLU A C 1
ATOM 869 O O . GLU A 1 108 ? 27.954 13.230 -11.379 1.00 81.38 108 GLU A O 1
ATOM 874 N N . GLU A 1 109 ? 30.060 13.917 -11.715 1.00 75.50 109 GLU A N 1
ATOM 875 C CA . GLU A 1 109 ? 30.354 14.114 -10.299 1.00 75.50 109 GLU A CA 1
ATOM 876 C C . GLU A 1 109 ? 29.532 15.281 -9.726 1.00 75.50 109 GLU A C 1
ATOM 878 O O . GLU A 1 109 ? 29.644 16.422 -10.168 1.00 75.50 109 GLU A O 1
ATOM 883 N N . GLY A 1 110 ? 28.706 14.993 -8.715 1.00 75.12 110 GLY A N 1
ATOM 884 C CA . GLY A 1 110 ? 27.848 15.981 -8.048 1.00 75.12 110 GLY A CA 1
ATOM 885 C C . GLY A 1 110 ? 26.398 16.016 -8.540 1.00 75.12 110 GLY A C 1
ATOM 886 O O . GLY A 1 110 ? 25.572 16.679 -7.911 1.00 75.12 110 GLY A O 1
ATOM 887 N N . GLU A 1 111 ? 26.057 15.277 -9.598 1.00 82.25 111 GLU A N 1
ATOM 888 C CA . GLU A 1 111 ? 24.674 15.148 -10.057 1.00 82.25 111 GLU A CA 1
ATOM 889 C C . GLU A 1 111 ? 23.861 14.118 -9.257 1.00 82.25 111 GLU A C 1
ATOM 891 O O . GLU A 1 111 ? 24.381 13.153 -8.688 1.00 82.25 111 GLU A O 1
ATOM 896 N N . LEU A 1 112 ? 22.539 14.317 -9.229 1.00 82.88 112 LEU A N 1
ATOM 897 C CA . LEU A 1 112 ? 21.612 13.369 -8.617 1.00 82.88 112 LEU A CA 1
ATOM 898 C C . LEU A 1 112 ? 21.457 12.106 -9.485 1.00 82.88 112 LEU A C 1
ATOM 900 O O . LEU A 1 112 ? 21.489 12.195 -10.713 1.00 82.88 112 LEU A O 1
ATOM 904 N N . PRO A 1 113 ? 21.220 10.932 -8.871 1.00 88.69 113 PRO A N 1
ATOM 905 C CA . PRO A 1 113 ? 20.876 9.718 -9.601 1.00 88.69 113 PRO A CA 1
ATOM 906 C C . PRO A 1 113 ? 19.692 9.910 -10.561 1.00 88.69 113 PRO A C 1
ATOM 908 O O . PRO A 1 113 ? 18.679 10.518 -10.204 1.00 88.69 113 PRO A O 1
ATOM 911 N N . LYS A 1 114 ? 19.799 9.335 -11.762 1.00 91.38 114 LYS A N 1
ATOM 912 C CA . LYS A 1 114 ? 18.763 9.385 -12.802 1.00 91.38 114 LYS A CA 1
ATOM 913 C C . LYS A 1 114 ? 17.728 8.286 -12.584 1.00 91.38 114 LYS A C 1
ATOM 915 O O . LYS A 1 114 ? 18.080 7.145 -12.272 1.00 91.38 114 LYS A O 1
ATOM 920 N N . VAL A 1 115 ? 16.453 8.625 -12.765 1.00 93.56 115 VAL A N 1
ATOM 921 C CA . VAL A 1 115 ? 15.323 7.702 -12.600 1.00 93.56 115 VAL A CA 1
ATOM 922 C C . VAL A 1 115 ? 14.761 7.325 -13.962 1.00 93.56 115 VAL A C 1
ATOM 924 O O . VAL A 1 115 ? 14.477 8.187 -14.783 1.00 93.56 115 VAL A O 1
ATOM 927 N N . PHE A 1 116 ? 14.567 6.029 -14.166 1.00 94.88 116 PHE A N 1
ATOM 928 C CA . PHE A 1 116 ? 14.005 5.449 -15.374 1.00 94.88 116 PHE A CA 1
ATOM 929 C C . PHE A 1 116 ? 12.802 4.598 -15.004 1.00 94.88 116 PHE A C 1
ATOM 931 O O . PHE A 1 116 ? 12.866 3.816 -14.051 1.00 94.88 116 PHE A O 1
ATOM 938 N N . VAL A 1 117 ? 11.732 4.697 -15.783 1.00 96.69 117 VAL A N 1
ATOM 939 C CA . VAL A 1 117 ? 10.502 3.943 -15.534 1.00 96.69 117 VAL A CA 1
ATOM 940 C C . VAL A 1 117 ? 10.060 3.216 -16.792 1.00 96.69 117 VAL A C 1
ATOM 942 O O . VAL A 1 117 ? 10.095 3.766 -17.887 1.00 96.69 117 VAL A O 1
ATOM 945 N N . CYS A 1 118 ? 9.629 1.970 -16.627 1.00 97.00 118 CYS A N 1
ATOM 946 C CA . CYS A 1 118 ? 8.916 1.207 -17.638 1.00 97.00 118 CYS A CA 1
ATOM 947 C C . CYS A 1 118 ? 7.590 0.736 -17.035 1.00 97.00 118 CYS A C 1
ATOM 949 O O . CYS A 1 118 ? 7.568 -0.023 -16.063 1.00 97.00 118 CYS A O 1
ATOM 951 N N . LYS A 1 119 ? 6.476 1.202 -17.602 1.00 96.38 119 LYS A N 1
ATOM 952 C CA . LYS A 1 119 ? 5.133 0.740 -17.251 1.00 96.38 119 LYS A CA 1
ATOM 953 C C . LYS A 1 119 ? 4.669 -0.261 -18.301 1.00 96.38 119 LYS A C 1
ATOM 955 O O . LYS A 1 119 ? 4.521 0.077 -19.472 1.00 96.38 119 LYS A O 1
ATOM 960 N N . ARG A 1 120 ? 4.333 -1.470 -17.868 1.00 97.31 120 ARG A N 1
ATOM 961 C CA . ARG A 1 120 ? 3.715 -2.506 -18.704 1.00 97.31 120 ARG A CA 1
ATOM 962 C C . ARG A 1 120 ? 2.352 -2.861 -18.131 1.00 97.31 120 ARG A C 1
ATOM 964 O O . ARG A 1 120 ? 2.170 -2.855 -16.918 1.00 97.31 120 ARG A O 1
ATOM 971 N N . VAL A 1 121 ? 1.375 -3.128 -18.989 1.00 97.31 121 VAL A N 1
ATOM 972 C CA . VAL A 1 121 ? -0.017 -3.326 -18.566 1.00 97.31 121 VAL A CA 1
ATOM 973 C C . VAL A 1 121 ? -0.691 -4.409 -19.397 1.00 97.31 121 VAL A C 1
ATOM 975 O O . VAL A 1 121 ? -0.386 -4.583 -20.575 1.00 97.31 121 VAL A O 1
ATOM 978 N N . THR A 1 122 ? -1.614 -5.144 -18.783 1.00 97.56 122 THR A N 1
ATOM 979 C CA . THR A 1 122 ? -2.486 -6.097 -19.475 1.00 97.56 122 THR A CA 1
ATOM 980 C C . THR A 1 122 ? -3.887 -6.081 -18.868 1.00 97.56 122 THR A C 1
ATOM 982 O O . THR A 1 122 ? -4.037 -5.908 -17.657 1.00 97.56 122 THR A O 1
ATOM 985 N N . ASP A 1 123 ? -4.916 -6.269 -19.696 1.00 96.94 123 ASP A N 1
ATOM 986 C CA . ASP A 1 123 ? -6.281 -6.469 -19.210 1.00 96.94 123 ASP A CA 1
ATOM 987 C C . ASP A 1 123 ? -6.425 -7.854 -18.553 1.00 96.94 123 ASP A C 1
ATOM 989 O O . ASP A 1 123 ? -5.878 -8.865 -19.019 1.00 96.94 123 ASP A O 1
ATOM 993 N N . ILE A 1 124 ? -7.198 -7.901 -17.468 1.00 97.12 124 ILE A N 1
ATOM 994 C CA . ILE A 1 124 ? -7.502 -9.114 -16.710 1.00 97.12 124 ILE A CA 1
ATOM 995 C C . ILE A 1 124 ? -8.794 -9.718 -17.268 1.00 97.12 124 ILE A C 1
ATOM 997 O O . ILE A 1 124 ? -9.898 -9.212 -17.041 1.00 97.12 124 ILE A O 1
ATOM 1001 N N . GLY A 1 125 ? -8.673 -10.825 -17.998 1.00 96.25 125 GLY A N 1
ATOM 1002 C CA . GLY A 1 125 ? -9.806 -11.599 -18.494 1.00 96.25 125 GLY A CA 1
ATOM 1003 C C . GLY A 1 125 ? -10.435 -12.485 -17.415 1.00 96.25 125 GLY A C 1
ATOM 1004 O O . GLY A 1 125 ? -9.839 -12.774 -16.383 1.00 96.25 125 GLY A O 1
ATOM 1005 N N . GLU A 1 126 ? 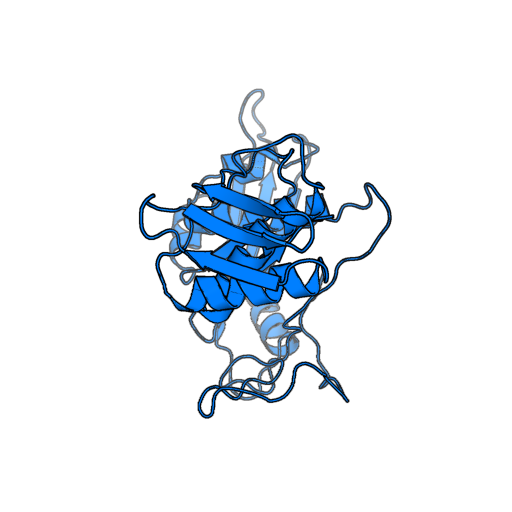-11.644 -12.988 -17.665 1.00 94.12 126 GLU A N 1
ATOM 1006 C CA . GLU A 1 126 ? -12.415 -13.800 -16.700 1.00 94.12 126 GLU A CA 1
ATOM 1007 C C . GLU A 1 126 ? -11.698 -15.081 -16.235 1.00 94.12 126 GLU A C 1
ATOM 1009 O O . GLU A 1 126 ? -11.874 -15.556 -15.109 1.00 94.12 126 GLU A O 1
ATOM 1014 N N . LYS A 1 127 ? -10.881 -15.663 -17.119 1.00 94.31 127 LYS A N 1
ATOM 1015 C CA . LYS A 1 127 ? -10.112 -16.889 -16.857 1.00 94.31 127 LYS A CA 1
ATOM 1016 C C . LYS A 1 127 ? -8.698 -16.613 -16.355 1.00 94.31 127 LYS A C 1
ATOM 1018 O O . LYS A 1 127 ? -7.982 -17.564 -16.040 1.00 94.31 127 LYS A O 1
ATOM 1023 N N . ASP A 1 128 ? -8.293 -15.347 -16.308 1.00 95.94 128 ASP A N 1
ATOM 1024 C CA . ASP A 1 128 ? -6.952 -14.991 -15.886 1.00 95.94 128 ASP A CA 1
ATOM 1025 C C . ASP A 1 128 ? -6.761 -15.151 -14.379 1.00 95.94 128 ASP A C 1
ATOM 1027 O O . ASP A 1 128 ? -7.676 -15.009 -13.566 1.00 95.94 128 ASP A O 1
ATOM 1031 N N . ARG A 1 129 ? -5.515 -15.450 -14.027 1.00 94.44 129 ARG A N 1
ATOM 1032 C CA . ARG A 1 129 ? -4.971 -15.405 -12.672 1.00 94.44 129 ARG A CA 1
ATOM 1033 C C . ARG A 1 129 ? -3.807 -14.420 -12.672 1.00 94.44 129 ARG A C 1
ATOM 1035 O O . ARG A 1 129 ? -3.395 -13.948 -13.736 1.00 94.44 129 ARG A O 1
ATOM 1042 N N . TYR A 1 130 ? -3.234 -14.159 -11.503 1.00 94.94 130 TYR A N 1
ATOM 1043 C CA . TYR A 1 130 ? -2.013 -13.362 -11.420 1.00 94.94 130 TYR A CA 1
ATOM 1044 C C . TYR A 1 130 ? -0.922 -13.913 -12.348 1.00 94.94 130 TYR A C 1
ATOM 1046 O O . TYR A 1 130 ? -0.363 -13.170 -13.149 1.00 94.94 130 TYR A O 1
ATOM 1054 N N . GLU A 1 131 ? -0.679 -15.226 -12.322 1.00 95.56 131 GLU A N 1
ATOM 1055 C CA . GLU A 1 131 ? 0.407 -15.848 -13.083 1.00 95.56 131 GLU A CA 1
ATOM 1056 C C . GLU A 1 131 ? 0.207 -15.737 -14.599 1.00 95.56 131 GLU A C 1
ATOM 1058 O O . GLU A 1 131 ? 1.177 -15.563 -15.337 1.00 95.56 131 GLU A O 1
ATOM 1063 N N . THR A 1 132 ? -1.039 -15.802 -15.085 1.00 96.94 132 THR A N 1
ATOM 1064 C CA . THR A 1 132 ? -1.311 -15.647 -16.522 1.00 96.94 132 THR A CA 1
ATOM 1065 C C . THR A 1 132 ? -1.134 -14.198 -16.958 1.00 96.94 132 THR A C 1
ATOM 1067 O O . THR A 1 132 ? -0.548 -13.961 -18.012 1.00 96.94 132 THR A O 1
ATOM 1070 N N . CYS A 1 133 ? -1.561 -13.226 -16.145 1.00 97.62 133 CYS A N 1
ATOM 1071 C CA . CYS A 1 133 ? -1.324 -11.805 -16.411 1.00 97.62 133 CYS A CA 1
ATOM 1072 C C . CYS A 1 133 ? 0.170 -11.462 -16.363 1.00 97.62 133 CYS A C 1
ATOM 1074 O O . CYS A 1 133 ? 0.668 -10.796 -17.267 1.00 97.62 133 CYS A O 1
ATOM 1076 N N . ALA A 1 134 ? 0.905 -11.970 -15.370 1.00 97.38 134 ALA A N 1
ATOM 1077 C CA . ALA A 1 134 ? 2.353 -11.798 -15.265 1.00 97.38 134 ALA A CA 1
ATOM 1078 C C . ALA A 1 134 ? 3.065 -12.335 -16.516 1.00 97.38 134 ALA A C 1
ATOM 1080 O O . ALA A 1 134 ? 3.859 -11.619 -17.120 1.00 97.38 134 ALA A O 1
ATOM 1081 N N . ALA A 1 135 ? 2.687 -13.529 -16.986 1.00 97.88 135 ALA A N 1
ATOM 1082 C CA . ALA A 1 135 ? 3.241 -14.109 -18.207 1.00 97.88 135 ALA A CA 1
ATOM 1083 C C . ALA A 1 135 ? 2.890 -13.315 -19.482 1.00 97.88 135 ALA A C 1
ATOM 1085 O O . ALA A 1 135 ? 3.669 -13.318 -20.435 1.00 97.88 135 ALA A O 1
ATOM 1086 N N . LYS A 1 136 ? 1.728 -12.641 -19.536 1.00 98.31 136 LYS A N 1
ATOM 1087 C CA . LYS A 1 136 ? 1.408 -11.704 -20.630 1.00 98.31 136 LYS A CA 1
ATOM 1088 C C . LYS A 1 136 ? 2.325 -10.483 -20.581 1.00 98.31 136 LYS A C 1
ATOM 1090 O O . LYS A 1 136 ? 2.862 -10.104 -21.616 1.00 98.31 136 LYS A O 1
ATOM 1095 N N . ILE A 1 137 ? 2.526 -9.908 -19.395 1.00 98.00 137 ILE A N 1
ATOM 1096 C CA . ILE A 1 137 ? 3.410 -8.754 -19.184 1.00 98.00 137 ILE A CA 1
ATOM 1097 C C . ILE A 1 137 ? 4.866 -9.089 -19.526 1.00 98.00 137 ILE A C 1
ATOM 1099 O O . ILE A 1 137 ? 5.539 -8.273 -20.148 1.00 98.00 137 ILE A O 1
ATOM 1103 N N . ASP A 1 138 ? 5.347 -10.288 -19.189 1.00 97.56 138 ASP A N 1
ATOM 1104 C CA . ASP A 1 138 ? 6.718 -10.727 -19.493 1.00 97.56 138 ASP A CA 1
ATOM 1105 C C . ASP A 1 138 ? 7.025 -10.756 -21.001 1.00 97.56 138 ASP A C 1
ATOM 1107 O O . ASP A 1 138 ? 8.185 -10.670 -21.396 1.00 97.56 138 ASP A O 1
ATOM 1111 N N . ARG A 1 139 ? 5.995 -10.851 -21.854 1.00 97.69 139 ARG A N 1
ATOM 1112 C CA . ARG A 1 139 ? 6.128 -10.797 -23.322 1.00 97.69 139 ARG A CA 1
ATOM 1113 C C . ARG A 1 139 ? 6.197 -9.371 -23.868 1.00 97.69 139 ARG A C 1
ATOM 1115 O O . ARG A 1 139 ? 6.515 -9.200 -25.042 1.00 97.69 139 ARG A O 1
ATOM 1122 N N . ILE A 1 140 ? 5.875 -8.369 -23.052 1.00 97.44 140 ILE A N 1
ATOM 1123 C CA . ILE A 1 140 ? 5.971 -6.956 -23.416 1.00 97.44 140 ILE A CA 1
ATOM 1124 C C . ILE A 1 140 ? 7.423 -6.508 -23.168 1.00 97.44 140 ILE A C 1
ATOM 1126 O O . ILE A 1 140 ? 7.909 -6.669 -22.038 1.00 97.44 140 ILE A O 1
ATOM 1130 N N . PRO A 1 141 ? 8.120 -5.957 -24.183 1.00 96.12 141 PRO A N 1
ATOM 1131 C CA . PRO A 1 141 ? 9.493 -5.477 -24.046 1.00 96.12 141 PRO A CA 1
ATOM 1132 C C . PRO A 1 141 ? 9.677 -4.483 -22.893 1.00 96.12 141 PRO A C 1
ATOM 1134 O O . PRO A 1 141 ? 8.789 -3.694 -22.575 1.00 96.12 141 PRO A O 1
ATOM 1137 N N . LEU A 1 142 ? 10.853 -4.531 -22.264 1.00 95.38 142 LEU A N 1
ATOM 1138 C CA . LEU A 1 142 ? 11.273 -3.560 -21.257 1.00 95.38 142 LEU A CA 1
ATOM 1139 C C . LEU A 1 142 ? 11.838 -2.318 -21.948 1.00 95.38 142 LEU A C 1
ATOM 1141 O O . LEU A 1 142 ? 13.009 -2.289 -22.325 1.00 95.38 142 LEU A O 1
ATOM 1145 N N . GLU A 1 143 ? 11.005 -1.295 -22.079 1.00 94.25 143 GLU A N 1
ATOM 1146 C CA . GLU A 1 143 ? 11.371 0.000 -22.649 1.00 94.25 143 GLU A CA 1
ATOM 1147 C C . GLU A 1 143 ? 11.320 1.060 -21.548 1.00 94.25 143 GLU A C 1
ATOM 1149 O O . GLU A 1 143 ? 10.251 1.434 -21.065 1.00 94.25 143 GLU A O 1
ATOM 1154 N N . TYR A 1 144 ? 12.497 1.484 -21.092 1.00 93.00 144 TYR A N 1
ATOM 1155 C CA . TYR A 1 144 ? 12.633 2.493 -20.047 1.00 93.00 144 TYR A CA 1
ATOM 1156 C C . TYR A 1 144 ? 12.551 3.899 -20.641 1.00 93.00 144 TYR A C 1
ATOM 1158 O O . TYR A 1 144 ? 13.239 4.189 -21.618 1.00 93.00 144 TYR A O 1
ATOM 1166 N N . ASN A 1 145 ? 11.777 4.772 -19.998 1.00 87.56 145 ASN A N 1
ATOM 1167 C CA . ASN A 1 145 ? 11.700 6.193 -20.313 1.00 87.56 145 ASN A CA 1
ATOM 1168 C C . ASN A 1 145 ? 12.325 7.027 -19.179 1.00 87.56 145 ASN A C 1
ATOM 1170 O O . ASN A 1 145 ? 12.110 6.732 -17.997 1.00 87.56 145 ASN A O 1
ATOM 1174 N N . GLU A 1 146 ? 13.111 8.043 -19.544 1.00 83.44 146 GLU A N 1
ATOM 1175 C CA . GLU A 1 146 ? 13.607 9.074 -18.618 1.00 83.44 146 GLU A CA 1
ATOM 1176 C C . GLU A 1 146 ? 12.511 10.088 -18.270 1.00 83.44 146 GLU A C 1
ATOM 1178 O O . GLU A 1 146 ? 12.456 10.556 -17.133 1.00 83.44 146 GLU A O 1
ATOM 1183 N N . ASP A 1 147 ? 11.587 10.368 -19.198 1.00 88.75 147 ASP A N 1
ATOM 1184 C CA . ASP A 1 147 ? 10.346 11.085 -18.900 1.00 88.75 147 ASP A CA 1
ATOM 1185 C C . ASP A 1 147 ? 9.338 10.127 -18.254 1.00 88.75 147 ASP A C 1
ATOM 1187 O O . ASP A 1 147 ? 8.357 9.658 -18.838 1.00 88.75 147 ASP A O 1
ATOM 1191 N N . TYR A 1 148 ? 9.635 9.768 -17.008 1.00 91.56 148 TYR A N 1
ATOM 1192 C CA . TYR A 1 148 ? 8.802 8.862 -16.235 1.00 91.56 148 TYR A CA 1
ATOM 1193 C C . TYR A 1 148 ? 7.443 9.476 -15.876 1.00 91.56 148 TYR A C 1
ATOM 1195 O O . TYR A 1 148 ? 6.512 8.729 -15.583 1.00 91.56 148 TYR A O 1
ATOM 1203 N N . ALA A 1 149 ? 7.301 10.805 -15.879 1.00 92.88 149 ALA A N 1
ATOM 1204 C CA . ALA A 1 149 ? 6.057 11.462 -15.490 1.00 92.88 149 ALA A CA 1
ATOM 1205 C C . ALA A 1 149 ? 4.921 11.115 -16.463 1.00 92.88 149 ALA A C 1
ATOM 1207 O O . ALA A 1 149 ? 3.834 10.743 -16.014 1.00 92.88 149 ALA A O 1
ATOM 1208 N N . GLU A 1 150 ? 5.199 11.137 -17.771 1.00 91.94 150 GLU A N 1
ATOM 1209 C CA . GLU A 1 150 ? 4.241 10.741 -18.811 1.00 91.94 150 GLU A CA 1
ATOM 1210 C C . GLU A 1 150 ? 3.821 9.266 -18.671 1.00 91.94 150 GLU A C 1
ATOM 1212 O O . GLU A 1 150 ? 2.654 8.906 -18.845 1.00 91.94 150 GLU A O 1
ATOM 1217 N N . GLU A 1 151 ? 4.759 8.382 -18.315 1.00 92.56 151 GLU A N 1
ATOM 1218 C CA . GLU A 1 151 ? 4.458 6.964 -18.107 1.00 92.56 151 GLU A CA 1
ATOM 1219 C C . GLU A 1 151 ? 3.581 6.723 -16.875 1.00 92.56 151 GLU A C 1
ATOM 1221 O O . GLU A 1 151 ? 2.663 5.897 -16.928 1.00 92.56 151 GLU A O 1
ATOM 1226 N N . LEU A 1 152 ? 3.826 7.460 -15.788 1.00 94.69 152 LEU A N 1
ATOM 1227 C CA . LEU A 1 152 ? 3.042 7.374 -14.556 1.00 94.69 152 LEU A CA 1
ATOM 1228 C C . LEU A 1 152 ? 1.624 7.946 -14.718 1.00 94.69 152 LEU A C 1
ATOM 1230 O O . LEU A 1 152 ? 0.700 7.442 -14.087 1.00 94.69 152 LEU A O 1
ATOM 1234 N N . GLU A 1 153 ? 1.412 8.934 -15.594 1.00 93.94 153 GLU A N 1
ATOM 1235 C CA . GLU A 1 153 ? 0.075 9.482 -15.903 1.00 93.94 153 GLU A CA 1
ATOM 1236 C C . GLU A 1 153 ? -0.878 8.477 -16.546 1.00 93.94 153 GLU A C 1
ATOM 1238 O O . GLU A 1 153 ? -2.095 8.613 -16.443 1.00 93.94 153 GLU A O 1
ATOM 1243 N N . LYS A 1 154 ? -0.328 7.445 -17.190 1.00 92.38 154 LYS A N 1
ATOM 1244 C CA . LYS A 1 154 ? -1.093 6.380 -17.852 1.00 92.38 154 LYS A CA 1
ATOM 1245 C C . LYS A 1 154 ? -1.557 5.294 -16.868 1.00 92.38 154 LYS A C 1
ATOM 1247 O O . LYS A 1 154 ? -2.182 4.317 -17.288 1.00 92.38 154 LYS A O 1
ATOM 1252 N N . ILE A 1 155 ? -1.197 5.408 -15.589 1.00 93.81 155 ILE A N 1
ATOM 1253 C CA . ILE A 1 155 ? -1.585 4.478 -14.528 1.00 93.81 155 ILE A CA 1
ATOM 1254 C C . ILE A 1 155 ? -2.912 4.947 -13.933 1.00 93.81 155 ILE A C 1
ATOM 1256 O O . ILE A 1 155 ? -3.107 6.133 -13.675 1.00 93.81 155 ILE A O 1
ATOM 1260 N N . ASP A 1 156 ? -3.822 4.003 -13.702 1.00 92.06 156 ASP A N 1
ATOM 1261 C CA . ASP A 1 156 ? -5.077 4.305 -13.025 1.00 92.06 156 ASP A CA 1
ATOM 1262 C C . ASP A 1 156 ? -4.835 4.934 -11.644 1.00 92.06 156 ASP A C 1
ATOM 1264 O O . ASP A 1 156 ? -3.861 4.586 -10.965 1.00 92.06 156 ASP A O 1
ATOM 1268 N N . PRO A 1 157 ? -5.753 5.792 -11.164 1.00 88.94 157 PRO A N 1
ATOM 1269 C CA . PRO A 1 157 ? -5.688 6.277 -9.798 1.00 88.94 157 PRO A CA 1
ATOM 1270 C C . PRO A 1 157 ? -5.593 5.114 -8.805 1.00 88.94 157 PRO A C 1
ATOM 1272 O O . PRO A 1 157 ? -6.270 4.093 -8.939 1.00 88.94 157 PRO A O 1
ATOM 1275 N N . ILE A 1 158 ? -4.747 5.286 -7.795 1.00 91.00 158 ILE A N 1
ATOM 1276 C CA . ILE A 1 158 ? -4.584 4.347 -6.688 1.00 91.00 158 ILE A CA 1
ATOM 1277 C C . ILE A 1 158 ? -4.739 5.107 -5.370 1.00 91.00 158 ILE A C 1
ATOM 1279 O O . ILE A 1 158 ? -4.199 6.201 -5.202 1.00 91.00 158 ILE A O 1
ATOM 1283 N N . GLY A 1 159 ? -5.496 4.529 -4.438 1.00 91.31 159 GLY A N 1
ATOM 1284 C CA . GLY A 1 159 ? -5.688 5.058 -3.088 1.00 91.31 159 GLY A CA 1
ATOM 1285 C C . GLY A 1 159 ? -4.982 4.185 -2.060 1.00 91.31 159 GLY A C 1
ATOM 1286 O O . GLY A 1 159 ? -5.091 2.957 -2.121 1.00 91.31 159 GLY A O 1
ATOM 1287 N N . TRP A 1 160 ? -4.280 4.799 -1.109 1.00 93.12 160 TRP A N 1
ATOM 1288 C CA . TRP A 1 160 ? -3.593 4.076 -0.044 1.00 93.12 160 TRP A CA 1
ATOM 1289 C C . TRP A 1 160 ? -3.622 4.809 1.295 1.00 93.12 160 TRP A C 1
ATOM 1291 O O . TRP A 1 160 ? -3.642 6.038 1.349 1.00 93.12 160 TRP A O 1
ATOM 1301 N N . MET A 1 161 ? -3.509 4.038 2.375 1.00 91.75 161 MET A N 1
ATOM 1302 C CA . MET A 1 161 ? -3.329 4.547 3.732 1.00 91.75 161 MET A CA 1
ATOM 1303 C C . MET A 1 161 ? -2.217 3.769 4.442 1.00 91.75 161 MET A C 1
ATOM 1305 O O . MET A 1 161 ? -2.239 2.540 4.502 1.00 91.75 161 MET A O 1
ATOM 1309 N N . PHE A 1 162 ? -1.245 4.496 4.995 1.00 90.25 162 PHE A N 1
ATOM 1310 C CA . PHE A 1 162 ? -0.181 3.932 5.827 1.00 90.25 162 PHE A CA 1
ATOM 1311 C C . PHE A 1 162 ? -0.309 4.461 7.248 1.00 90.25 162 PHE A C 1
ATOM 1313 O O . PHE A 1 162 ? -0.521 5.655 7.453 1.00 90.25 162 PHE A O 1
ATOM 1320 N N . THR A 1 163 ? -0.119 3.585 8.229 1.00 87.44 163 THR A N 1
ATOM 1321 C CA . THR A 1 163 ? -0.028 3.959 9.641 1.00 87.44 163 THR A CA 1
ATOM 1322 C C . THR A 1 163 ? 1.268 3.400 10.225 1.00 87.44 163 THR A C 1
ATOM 1324 O O . THR A 1 163 ? 1.617 2.250 9.967 1.00 87.44 163 THR A O 1
ATOM 1327 N N . TYR A 1 164 ? 1.987 4.227 10.987 1.00 85.31 164 TYR A N 1
ATOM 1328 C CA . TYR A 1 164 ? 3.244 3.881 11.667 1.00 85.31 164 TYR A CA 1
ATOM 1329 C C . TYR A 1 164 ? 3.163 4.232 13.163 1.00 85.31 164 TYR A C 1
ATOM 1331 O O . TYR A 1 164 ? 2.287 5.025 13.546 1.00 85.31 164 TYR A O 1
ATOM 1339 N N . PRO A 1 165 ? 4.056 3.692 14.011 1.00 79.69 165 PRO A N 1
ATOM 1340 C CA . PRO A 1 165 ? 4.227 4.136 15.390 1.00 79.69 165 PRO A CA 1
ATOM 1341 C C . PRO A 1 165 ? 4.244 5.666 15.541 1.00 79.69 165 PRO A C 1
ATOM 1343 O O . PRO A 1 165 ? 4.773 6.393 14.696 1.00 79.69 165 PRO A O 1
ATOM 1346 N N . SER A 1 166 ? 3.628 6.175 16.611 1.00 68.25 166 SER A N 1
ATOM 1347 C CA . SER A 1 166 ? 3.414 7.622 16.777 1.00 68.25 166 SER A CA 1
ATOM 1348 C C . SER A 1 166 ? 4.697 8.428 17.034 1.00 68.25 166 SER A C 1
ATOM 1350 O O . SER A 1 166 ? 4.733 9.628 16.782 1.00 68.25 166 SER A O 1
ATOM 1352 N N . ASP A 1 167 ? 5.758 7.770 17.489 1.00 66.31 167 ASP A N 1
ATOM 1353 C CA . ASP A 1 167 ? 7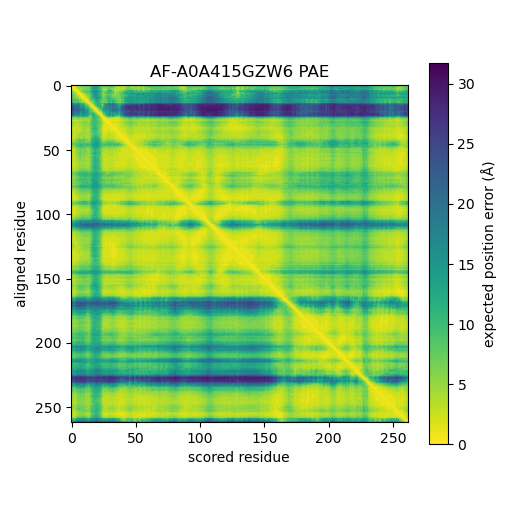.109 8.314 17.650 1.00 66.31 167 ASP A CA 1
ATOM 1354 C C . ASP A 1 167 ? 7.855 8.489 16.314 1.00 66.31 167 ASP A C 1
ATOM 1356 O O . ASP A 1 167 ? 8.854 9.203 16.263 1.00 66.31 167 ASP A O 1
ATOM 1360 N N . MET A 1 168 ? 7.339 7.937 15.207 1.00 67.31 168 MET A N 1
ATOM 1361 C CA . MET A 1 168 ? 7.878 8.165 13.857 1.00 67.31 168 MET A CA 1
ATOM 1362 C C . MET A 1 168 ? 7.336 9.432 13.168 1.00 67.31 168 MET A C 1
ATOM 1364 O O . MET A 1 168 ? 7.532 9.605 11.965 1.00 67.31 168 MET A O 1
ATOM 1368 N N . GLY A 1 169 ? 6.688 10.338 13.912 1.00 55.78 169 GLY A N 1
ATOM 1369 C CA . GLY A 1 169 ? 6.310 11.670 13.418 1.00 55.78 169 GLY A CA 1
ATOM 1370 C C . GLY A 1 169 ? 5.032 11.716 12.575 1.00 55.78 169 GLY A C 1
ATOM 1371 O O . GLY A 1 169 ? 4.863 12.629 11.767 1.00 55.78 169 GLY A O 1
ATOM 1372 N N . ASN A 1 170 ? 4.127 10.750 12.746 1.00 58.22 170 ASN A N 1
ATOM 1373 C CA . ASN A 1 170 ? 2.819 10.802 12.094 1.00 58.22 170 ASN A CA 1
ATOM 1374 C C . ASN A 1 170 ? 1.989 11.974 12.629 1.00 58.22 170 ASN A C 1
ATOM 1376 O O . ASN A 1 170 ? 1.946 12.215 13.837 1.00 58.22 170 ASN A O 1
ATOM 1380 N N . LYS A 1 171 ? 1.303 12.683 11.723 1.00 57.09 171 LYS A N 1
ATOM 1381 C CA . LYS A 1 171 ? 0.288 13.670 12.109 1.00 57.09 171 LYS A CA 1
ATOM 1382 C C . LYS A 1 171 ? -0.819 12.976 12.907 1.00 57.09 171 LYS A C 1
ATOM 1384 O O . LYS A 1 171 ? -1.148 11.825 12.616 1.00 57.09 171 LYS A O 1
ATOM 1389 N N . ALA A 1 172 ? -1.377 13.687 13.887 1.00 56.91 172 ALA A N 1
ATOM 1390 C CA . ALA A 1 172 ? -2.574 13.246 14.590 1.00 56.91 172 ALA A CA 1
ATOM 1391 C C . ALA A 1 172 ? -3.678 12.920 13.575 1.00 56.91 172 ALA A C 1
ATOM 1393 O O . ALA A 1 172 ? -3.819 13.607 12.558 1.00 56.91 172 ALA A O 1
ATOM 1394 N N . VAL A 1 173 ? -4.416 11.842 13.827 1.00 62.50 173 VAL A N 1
ATOM 1395 C CA . VAL A 1 173 ? -5.494 11.423 12.938 1.00 62.50 173 VAL A CA 1
ATOM 1396 C C . VAL A 1 173 ? -6.671 12.375 13.119 1.00 62.50 173 VAL A C 1
ATOM 1398 O O . VAL A 1 173 ? -7.217 12.488 14.216 1.00 62.50 173 VAL A O 1
ATOM 1401 N N . GLU A 1 174 ? -7.066 13.062 12.048 1.00 66.50 174 GLU A N 1
ATOM 1402 C CA . GLU A 1 174 ? -8.323 13.806 12.045 1.00 66.50 174 GLU A CA 1
ATOM 1403 C C . GLU A 1 174 ? -9.487 12.824 12.147 1.00 66.50 174 GLU A C 1
ATOM 1405 O O . GLU A 1 174 ? -9.573 11.853 11.391 1.00 66.50 174 GLU A O 1
ATOM 1410 N N . PHE A 1 175 ? -10.394 13.073 13.089 1.00 73.50 175 PHE A N 1
ATOM 1411 C CA . PHE A 1 175 ? -11.520 12.181 13.293 1.00 73.50 175 PHE A CA 1
ATOM 1412 C C . PHE A 1 175 ? -12.557 12.312 12.178 1.00 73.50 175 PHE A C 1
ATOM 1414 O O . PHE A 1 175 ? -13.076 13.416 11.952 1.00 73.50 175 PHE A O 1
ATOM 1421 N N . PRO A 1 176 ? -12.941 11.193 11.532 1.00 78.19 176 PRO A N 1
ATOM 1422 C CA . PRO A 1 176 ? -14.075 11.188 10.629 1.00 78.19 176 PRO A CA 1
ATOM 1423 C C . PRO A 1 176 ? -15.334 11.665 1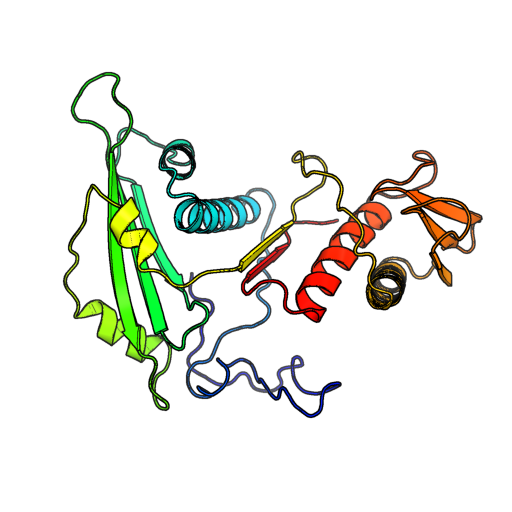1.359 1.00 78.19 176 PRO A C 1
ATOM 1425 O O . PRO A 1 176 ? -15.642 11.230 12.470 1.00 78.19 176 PRO A O 1
ATOM 1428 N N . GLN A 1 177 ? -16.089 12.561 10.725 1.00 75.69 177 GLN A N 1
ATOM 1429 C CA . GLN A 1 177 ? -17.327 13.097 11.305 1.00 75.69 177 GLN A CA 1
ATOM 1430 C C . GLN A 1 177 ? -18.525 12.151 11.156 1.00 75.69 177 GLN A C 1
ATOM 1432 O O . GLN A 1 177 ? -19.592 12.416 11.712 1.00 75.69 177 GLN A O 1
ATOM 1437 N N . ASP A 1 178 ? -18.354 11.056 10.418 1.00 84.75 178 ASP A N 1
ATOM 1438 C CA . ASP A 1 178 ? -19.389 10.068 10.146 1.00 84.75 178 ASP A CA 1
ATOM 1439 C C . ASP A 1 178 ? -19.816 9.329 11.433 1.00 84.75 178 ASP A C 1
ATOM 1441 O O . ASP A 1 178 ? -18.960 8.837 12.174 1.00 84.75 178 ASP A O 1
ATOM 1445 N N . PRO A 1 179 ? -21.126 9.188 11.710 1.00 84.50 179 PRO A N 1
ATOM 1446 C CA . PRO A 1 179 ? -21.610 8.491 12.902 1.00 84.50 179 PRO A CA 1
ATOM 1447 C C . PRO A 1 179 ? -21.125 7.040 13.035 1.00 84.50 179 PRO A C 1
ATOM 1449 O O . PRO A 1 179 ? -21.009 6.537 14.153 1.00 84.50 179 PRO A O 1
ATOM 1452 N N . SER A 1 180 ? -20.816 6.352 11.928 1.00 88.81 180 SER A N 1
ATOM 1453 C CA . SER A 1 180 ? -20.298 4.984 11.980 1.00 88.81 180 SER A CA 1
ATOM 1454 C C . SER A 1 180 ? -18.879 4.919 12.545 1.00 88.81 180 SER A C 1
ATOM 1456 O O . SER A 1 180 ? -18.490 3.866 13.047 1.00 88.81 180 SER A O 1
ATOM 1458 N N . PHE A 1 181 ? -18.117 6.021 12.514 1.00 90.00 181 PHE A N 1
ATOM 1459 C CA . PHE A 1 181 ? -16.791 6.082 13.129 1.00 90.00 181 PHE A CA 1
ATOM 1460 C C . PHE A 1 181 ? -16.856 5.849 14.638 1.00 90.00 181 PHE A C 1
ATOM 1462 O O . PHE A 1 181 ? -16.067 5.067 15.156 1.00 90.00 181 PHE A O 1
ATOM 1469 N N . LEU A 1 182 ? -17.847 6.426 15.328 1.00 90.62 182 LEU A N 1
ATOM 1470 C CA . LEU A 1 182 ? -18.029 6.227 16.770 1.00 90.62 182 LEU A CA 1
ATOM 1471 C C . LEU A 1 182 ? -18.175 4.739 17.117 1.00 90.62 182 LEU A C 1
ATOM 1473 O O . LEU A 1 182 ? -17.539 4.247 18.045 1.00 90.62 182 LEU A O 1
ATOM 1477 N N . LYS A 1 183 ? -18.965 4.009 16.323 1.00 91.88 183 LYS A N 1
ATOM 1478 C CA . LYS A 1 183 ? -19.183 2.570 16.508 1.00 91.88 183 LYS A CA 1
ATOM 1479 C C . LYS A 1 183 ? -17.907 1.760 16.258 1.00 91.88 183 LYS A C 1
ATOM 1481 O O . LYS A 1 183 ? -17.601 0.851 17.026 1.00 91.88 183 LYS A O 1
ATOM 1486 N N . VAL A 1 184 ? -17.148 2.101 15.212 1.00 92.75 184 VAL A N 1
ATOM 1487 C CA . VAL A 1 184 ? -15.850 1.467 14.923 1.00 92.75 184 VAL A CA 1
ATOM 1488 C C . VAL A 1 184 ? -14.850 1.738 16.048 1.00 92.75 184 VAL A C 1
ATOM 1490 O O . VAL A 1 184 ? -14.184 0.811 16.507 1.00 92.75 184 VAL A O 1
ATOM 1493 N N . MET A 1 185 ? -14.775 2.979 16.527 1.00 90.75 185 MET A N 1
ATOM 1494 C CA . MET A 1 185 ? -13.906 3.388 17.628 1.00 90.75 185 MET A CA 1
ATOM 1495 C C . MET A 1 185 ? -14.239 2.635 18.915 1.00 90.75 185 MET A C 1
ATOM 1497 O O . MET A 1 185 ? -13.343 2.061 19.527 1.00 90.75 185 MET A O 1
ATOM 1501 N N . GLU A 1 186 ? -15.518 2.555 19.287 1.00 91.81 186 GLU A N 1
ATOM 1502 C CA . GLU A 1 186 ? -15.954 1.821 20.474 1.00 91.81 186 GLU A CA 1
ATOM 1503 C C . GLU A 1 186 ? -15.580 0.334 20.410 1.00 91.81 186 GLU A C 1
ATOM 1505 O O . GLU A 1 186 ? -14.980 -0.188 21.351 1.00 91.81 186 GLU A O 1
ATOM 1510 N N . TYR A 1 187 ? -15.890 -0.353 19.306 1.00 92.94 187 TYR A N 1
ATOM 1511 C CA . TYR A 1 187 ? -15.571 -1.776 19.162 1.00 92.94 187 TYR A CA 1
ATOM 1512 C C . TYR A 1 187 ? -14.072 -2.047 19.116 1.00 92.94 187 TYR A C 1
ATOM 1514 O O . TYR A 1 187 ? -13.610 -3.014 19.723 1.00 92.94 187 TYR A O 1
ATOM 1522 N N . THR A 1 188 ? -13.310 -1.186 18.444 1.00 91.88 188 THR A N 1
ATOM 1523 C CA . THR A 1 188 ? -11.851 -1.313 18.387 1.00 91.88 188 THR A CA 1
ATOM 1524 C C . THR A 1 188 ? -11.255 -1.177 19.782 1.00 91.88 188 THR A C 1
ATOM 1526 O O . THR A 1 188 ? -10.518 -2.055 20.223 1.00 91.88 188 THR A O 1
ATOM 1529 N N . LEU A 1 189 ? -11.617 -0.119 20.511 1.00 89.38 189 LEU A N 1
ATOM 1530 C CA . LEU A 1 189 ? -11.078 0.137 21.843 1.00 89.38 189 LEU A CA 1
ATOM 1531 C C . LEU A 1 189 ? -11.470 -0.958 22.844 1.00 89.38 189 LEU A C 1
ATOM 1533 O O . LEU A 1 189 ? -10.603 -1.448 23.559 1.00 89.38 189 LEU A O 1
ATOM 1537 N N . LYS A 1 190 ? -12.726 -1.423 22.834 1.00 90.38 190 LYS A N 1
ATOM 1538 C CA . LYS A 1 190 ? -13.173 -2.551 23.674 1.00 90.38 190 LYS A CA 1
ATOM 1539 C C . LYS A 1 190 ? -12.450 -3.863 23.379 1.00 90.38 190 LYS A C 1
ATOM 1541 O O . LYS A 1 190 ? -12.262 -4.670 24.283 1.00 90.38 190 LYS A O 1
ATOM 1546 N N . SER A 1 191 ? -12.066 -4.085 22.122 1.00 89.31 191 SER A N 1
ATOM 1547 C CA . SER A 1 191 ? -11.318 -5.284 21.726 1.00 89.31 191 SER A CA 1
ATOM 1548 C C . SER A 1 191 ? -9.874 -5.261 22.235 1.00 89.31 191 SER A C 1
ATOM 1550 O O . SER A 1 191 ? -9.280 -6.318 22.423 1.00 89.31 191 SER A O 1
ATOM 1552 N N . LEU A 1 192 ? -9.313 -4.068 22.456 1.00 86.56 192 LEU A N 1
ATOM 1553 C CA . LEU A 1 192 ? -7.946 -3.875 22.944 1.00 86.56 192 LEU A CA 1
ATOM 1554 C C . LEU A 1 192 ? -7.872 -3.753 24.471 1.00 86.56 192 LEU A C 1
ATOM 1556 O O . LEU A 1 192 ? -6.899 -4.206 25.067 1.00 86.56 192 LEU A O 1
ATOM 1560 N N . ASP A 1 193 ? -8.890 -3.162 25.100 1.00 84.62 193 ASP A N 1
ATOM 1561 C CA . ASP A 1 193 ? -8.986 -3.000 26.550 1.00 84.62 193 ASP A CA 1
ATOM 1562 C C . ASP A 1 193 ? -10.423 -3.279 27.047 1.00 84.62 193 ASP A C 1
ATOM 1564 O O . ASP A 1 193 ? -11.312 -2.426 26.925 1.00 84.62 193 ASP A O 1
ATOM 1568 N N . PRO A 1 194 ? -10.668 -4.454 27.663 1.00 84.25 194 PRO A N 1
ATOM 1569 C CA . PRO A 1 194 ? -11.972 -4.817 28.219 1.00 84.25 194 PRO A CA 1
ATOM 1570 C C . PRO A 1 194 ? -12.470 -3.915 29.363 1.00 84.25 194 PRO A C 1
ATOM 1572 O O . PRO A 1 194 ? -13.639 -4.009 29.740 1.00 84.25 194 PRO A O 1
ATOM 1575 N N . ALA A 1 195 ? -11.623 -3.058 29.950 1.00 86.19 195 ALA A N 1
ATOM 1576 C CA . ALA A 1 195 ? -12.042 -2.109 30.985 1.00 86.19 195 ALA A CA 1
ATOM 1577 C C . ALA A 1 195 ? -12.877 -0.941 30.426 1.00 86.19 195 ALA A C 1
ATOM 1579 O O . ALA A 1 195 ? -13.533 -0.226 31.198 1.00 86.19 195 ALA A O 1
ATOM 1580 N N . ILE A 1 196 ? -12.871 -0.750 29.102 1.00 88.12 196 ILE A N 1
ATOM 1581 C CA . ILE A 1 196 ? -13.649 0.270 28.397 1.00 88.12 196 ILE A CA 1
ATOM 1582 C C . ILE A 1 196 ? -15.116 -0.166 28.293 1.00 88.12 196 ILE A C 1
ATOM 1584 O O . ILE A 1 196 ? -15.449 -1.220 27.753 1.00 88.12 196 ILE A O 1
ATOM 1588 N N . LYS A 1 197 ? -16.026 0.674 28.794 1.00 90.56 197 LYS A N 1
ATOM 1589 C CA . LYS A 1 197 ? -17.472 0.409 28.830 1.00 90.56 197 LYS A CA 1
ATOM 1590 C C . LYS A 1 197 ? -18.216 0.956 27.622 1.00 90.56 197 LYS A C 1
ATOM 1592 O O . LYS A 1 197 ? -19.137 0.296 27.144 1.00 90.56 197 LYS A O 1
ATOM 1597 N N . SER A 1 198 ? -17.840 2.133 27.138 1.00 92.88 198 SER A N 1
ATOM 1598 C CA . SER A 1 198 ? -18.465 2.799 25.990 1.00 92.88 198 SER A CA 1
ATOM 1599 C C . SER A 1 198 ? -17.606 3.967 25.510 1.00 92.88 198 SER A C 1
ATOM 1601 O O . SER A 1 198 ? -16.710 4.430 26.219 1.00 92.88 198 SER A O 1
ATOM 1603 N N . VAL A 1 199 ? -17.893 4.439 24.298 1.00 91.62 199 VAL A N 1
ATOM 1604 C CA . VAL A 1 199 ? -17.335 5.675 23.745 1.00 91.62 199 VAL A CA 1
ATOM 1605 C C . VAL A 1 199 ? -18.503 6.546 23.307 1.00 91.62 199 VAL A C 1
ATOM 1607 O O . VAL A 1 199 ? -19.416 6.062 22.642 1.00 91.62 199 VAL A O 1
ATOM 1610 N N . GLU A 1 200 ? -18.482 7.825 23.659 1.00 91.31 200 GLU A N 1
ATOM 1611 C CA . GLU A 1 200 ? -19.468 8.803 23.202 1.00 91.31 200 GLU A CA 1
ATOM 1612 C C . GLU A 1 200 ? -18.793 10.015 22.560 1.00 91.31 200 GLU A C 1
ATOM 1614 O O . GLU A 1 200 ? -17.647 10.346 22.857 1.00 91.31 200 GLU A O 1
ATOM 1619 N N . LYS A 1 201 ? -19.504 10.694 21.656 1.00 88.62 201 LYS A N 1
ATOM 1620 C CA . LYS A 1 201 ? -19.056 11.977 21.106 1.00 88.62 201 LYS A CA 1
ATOM 1621 C C . LYS A 1 201 ? -19.506 13.097 22.042 1.00 88.62 201 LYS A C 1
ATOM 1623 O O . LYS A 1 201 ? -20.687 13.171 22.382 1.00 88.62 201 LYS A O 1
ATOM 1628 N N . SER A 1 202 ? -18.586 13.983 22.418 1.00 85.81 202 SER A N 1
ATOM 1629 C CA . SER A 1 202 ? -18.921 15.171 23.202 1.00 85.81 202 SER A CA 1
ATOM 1630 C C . SER A 1 202 ? -19.897 16.053 22.427 1.00 85.81 202 SER A C 1
ATOM 1632 O O . SER A 1 202 ? -19.717 16.321 21.237 1.00 85.81 202 SER A O 1
ATOM 1634 N N . LYS A 1 203 ? -20.945 16.511 23.115 1.00 84.69 203 LYS A N 1
ATOM 1635 C CA . LYS A 1 203 ? -21.913 17.481 22.579 1.00 84.69 203 LYS A CA 1
ATOM 1636 C C . LYS A 1 203 ? -21.444 18.925 22.751 1.00 84.69 203 LYS A C 1
ATOM 1638 O O . LYS A 1 203 ? -21.971 19.814 22.093 1.00 84.69 203 LYS A O 1
ATOM 1643 N N . GLU A 1 204 ? -20.492 19.145 23.651 1.00 83.38 204 GLU A N 1
ATOM 1644 C CA . GLU A 1 204 ? -20.049 20.473 24.080 1.00 83.38 204 GLU A CA 1
ATOM 1645 C C . GLU A 1 204 ? -18.760 20.897 23.378 1.00 83.38 204 GLU A C 1
ATOM 1647 O O . GLU A 1 204 ? -18.587 22.072 23.062 1.00 83.38 204 GLU A O 1
ATOM 1652 N N . VAL A 1 205 ? -17.867 19.941 23.101 1.00 82.25 205 VAL A N 1
ATOM 1653 C CA . VAL A 1 205 ? -16.560 20.209 22.498 1.00 82.25 205 VAL A CA 1
ATOM 1654 C C . VAL A 1 205 ? -16.466 19.527 21.139 1.00 82.25 205 VAL A C 1
ATOM 1656 O O . VAL A 1 205 ? -16.630 18.312 21.007 1.00 82.25 205 VAL A O 1
ATOM 1659 N N . VAL A 1 206 ? -16.177 20.328 20.114 1.00 79.38 206 VAL A N 1
ATOM 1660 C CA . VAL A 1 206 ? -15.958 19.851 18.744 1.00 79.38 206 VAL A CA 1
ATOM 1661 C C . VAL A 1 206 ? -14.805 18.841 18.728 1.00 79.38 206 VAL A C 1
ATOM 1663 O O . VAL A 1 206 ? -13.844 18.972 19.484 1.00 79.38 206 VAL A O 1
ATOM 1666 N N . ASN A 1 207 ? -14.923 17.809 17.888 1.00 78.12 207 ASN A N 1
ATOM 1667 C CA . ASN A 1 207 ? -13.906 16.764 17.695 1.00 78.12 207 ASN A CA 1
ATOM 1668 C C . ASN A 1 207 ? -13.434 16.058 18.974 1.00 78.12 207 ASN A C 1
ATOM 1670 O O . ASN A 1 207 ? -12.322 15.531 19.016 1.00 78.12 207 ASN A O 1
ATOM 1674 N N . THR A 1 208 ? -14.282 16.023 20.001 1.00 85.38 208 THR A N 1
ATOM 1675 C CA . THR A 1 208 ? -13.970 15.355 21.262 1.00 85.38 208 THR A CA 1
ATOM 1676 C C . THR A 1 208 ? -14.813 14.100 21.446 1.00 85.38 208 THR A C 1
ATOM 1678 O O . THR A 1 208 ? -16.030 14.122 21.258 1.00 85.38 208 THR A O 1
ATOM 1681 N N . PHE A 1 209 ? -14.169 13.018 21.865 1.00 87.94 209 PHE A N 1
ATOM 1682 C CA . PHE A 1 209 ? -14.784 11.779 22.320 1.00 87.94 209 PHE A CA 1
ATOM 1683 C C . PHE A 1 209 ? -14.511 11.566 23.807 1.00 87.94 209 PHE A C 1
ATOM 1685 O O . PHE A 1 209 ? -13.450 11.930 24.319 1.00 87.94 209 PHE A O 1
ATOM 1692 N N . ILE A 1 210 ? -15.472 10.954 24.490 1.00 89.50 210 ILE A N 1
ATOM 1693 C CA . ILE A 1 210 ? -15.380 10.551 25.888 1.00 89.50 210 ILE A CA 1
ATOM 1694 C C . ILE A 1 210 ? -15.352 9.026 25.913 1.00 89.50 210 ILE A C 1
ATOM 1696 O O . ILE A 1 210 ? -16.269 8.368 25.425 1.00 89.50 210 ILE A O 1
ATOM 1700 N N . VAL A 1 211 ? -14.268 8.460 26.434 1.00 89.62 211 VAL A N 1
ATOM 1701 C CA . VAL A 1 211 ? -14.103 7.015 26.612 1.00 89.62 211 VAL A CA 1
ATOM 1702 C C . VAL A 1 211 ? -14.391 6.700 28.072 1.00 89.62 211 VAL A C 1
ATOM 1704 O O . VAL A 1 211 ? -13.619 7.073 28.957 1.00 89.62 211 VAL A O 1
ATOM 1707 N N . HIS A 1 212 ? -15.501 6.014 28.322 1.00 90.50 212 HIS A N 1
ATOM 1708 C CA . HIS A 1 212 ? -15.914 5.639 29.668 1.00 90.50 212 HIS A CA 1
ATOM 1709 C C . HIS A 1 212 ? -15.213 4.354 30.089 1.00 90.50 212 HIS A C 1
ATOM 1711 O O . HIS A 1 212 ? -15.439 3.295 29.495 1.00 90.50 212 HIS A O 1
ATOM 1717 N N . MET A 1 213 ? -14.398 4.415 31.138 1.00 86.19 213 MET A N 1
ATOM 1718 C CA . MET A 1 213 ? -13.751 3.239 31.724 1.00 86.19 213 MET A CA 1
ATOM 1719 C C . MET A 1 213 ? -14.305 2.936 33.116 1.00 86.19 213 MET A C 1
ATOM 1721 O O . MET A 1 213 ? -15.026 3.725 33.725 1.00 86.19 213 MET A O 1
ATOM 1725 N N . GLN A 1 214 ? -13.950 1.776 33.667 1.00 80.12 214 GLN A N 1
ATOM 1726 C CA . GLN A 1 214 ? -14.232 1.470 35.075 1.00 80.12 214 GLN A CA 1
ATOM 1727 C C . GLN A 1 214 ? -13.519 2.418 36.055 1.00 80.12 214 GLN A C 1
ATOM 1729 O O . GLN A 1 214 ? -14.071 2.714 37.111 1.00 80.12 214 GLN A O 1
ATOM 1734 N N . SER A 1 215 ? -12.319 2.889 35.708 1.00 81.19 215 SER A N 1
ATOM 1735 C CA . SER A 1 215 ? -11.469 3.761 36.531 1.00 81.19 215 SER A CA 1
ATOM 1736 C C . SER A 1 215 ? -11.781 5.257 36.397 1.00 81.19 215 SER A C 1
ATOM 1738 O O . SER A 1 215 ? -11.218 6.060 37.142 1.00 81.19 215 SER A O 1
ATOM 1740 N N . GLY A 1 216 ? -12.664 5.635 35.470 1.00 83.12 216 GLY A N 1
ATOM 1741 C CA . GLY A 1 216 ? -13.020 7.019 35.166 1.00 83.12 216 GLY A CA 1
ATOM 1742 C C . GLY A 1 216 ? -13.057 7.300 33.664 1.00 83.12 216 GLY A C 1
ATOM 1743 O O . GLY A 1 216 ? -12.737 6.438 32.846 1.00 83.12 216 GLY A O 1
ATOM 1744 N N . ASP A 1 217 ? -13.454 8.519 33.312 1.00 86.69 217 ASP A N 1
ATOM 1745 C CA . ASP A 1 217 ? -13.608 8.934 31.918 1.00 86.69 217 ASP A CA 1
ATOM 1746 C C . ASP A 1 217 ? -12.322 9.545 31.354 1.00 86.69 217 ASP A C 1
ATOM 1748 O O . ASP A 1 217 ? -11.592 10.278 32.034 1.00 86.69 217 ASP A O 1
ATOM 1752 N N . LEU A 1 218 ? -12.077 9.284 30.071 1.00 84.69 218 LEU A N 1
ATOM 1753 C CA . LEU A 1 218 ? -10.972 9.854 29.308 1.00 84.69 218 LEU A CA 1
ATOM 1754 C C . LEU A 1 218 ? -11.499 10.736 28.186 1.00 84.69 218 LEU A C 1
ATOM 1756 O O . LEU A 1 218 ? -12.406 10.349 27.456 1.00 84.69 218 LEU A O 1
ATOM 1760 N N . LEU A 1 219 ? -10.876 11.900 28.014 1.00 85.62 219 LEU A N 1
ATOM 1761 C CA . LEU A 1 219 ? -11.185 12.825 26.929 1.00 85.62 219 LEU A CA 1
ATOM 1762 C C . LEU A 1 219 ? -10.153 12.689 25.814 1.00 85.62 219 LEU A C 1
ATOM 1764 O O . LEU A 1 219 ? -8.951 12.854 26.050 1.00 85.62 219 LEU A O 1
ATOM 1768 N N . VAL A 1 220 ? -10.648 12.422 24.610 1.00 82.88 220 VAL A N 1
ATOM 1769 C CA . VAL A 1 220 ? -9.873 12.338 23.374 1.00 82.88 220 VAL A CA 1
ATOM 1770 C C . VAL A 1 220 ? -10.313 13.476 22.463 1.00 82.88 220 VAL A C 1
ATOM 1772 O O . VAL A 1 220 ? -11.447 13.471 22.004 1.00 82.88 220 VAL A O 1
ATOM 1775 N N . GLN A 1 221 ? -9.443 14.438 22.193 1.00 80.31 221 GLN A N 1
ATOM 1776 C CA . GLN A 1 221 ? -9.712 15.602 21.355 1.00 80.31 221 GLN A CA 1
ATOM 1777 C C . GLN A 1 221 ? -8.684 15.673 20.228 1.00 80.31 221 GLN A C 1
ATOM 1779 O O . GLN A 1 221 ? -7.488 15.566 20.479 1.00 80.31 221 GLN A O 1
ATOM 1784 N N . ASP A 1 222 ? -9.158 15.836 18.990 1.00 75.25 222 ASP A N 1
ATOM 1785 C CA . ASP A 1 222 ? -8.306 15.979 17.797 1.00 75.25 222 ASP A CA 1
ATOM 1786 C C . ASP A 1 222 ? -7.247 14.863 17.656 1.00 75.25 222 ASP A C 1
ATOM 1788 O O . ASP A 1 222 ? -6.076 15.104 17.374 1.00 75.25 222 ASP A O 1
ATOM 1792 N N . GLY A 1 223 ? -7.644 13.613 17.909 1.00 69.69 223 GLY A N 1
ATOM 1793 C CA . GLY A 1 223 ? -6.745 12.455 17.853 1.00 69.69 223 GLY A CA 1
ATOM 1794 C C . GLY A 1 223 ? -5.829 12.298 19.071 1.00 69.69 223 GLY A C 1
ATOM 1795 O O . GLY A 1 223 ? -5.156 11.275 19.199 1.00 69.69 223 GLY A O 1
ATOM 1796 N N . GLU A 1 224 ? -5.810 13.262 19.993 1.00 71.31 224 GLU A N 1
ATOM 1797 C CA . GLU A 1 224 ? -4.957 13.255 21.179 1.00 71.31 224 GLU A CA 1
ATOM 1798 C C . GLU A 1 224 ? -5.746 13.100 22.477 1.00 71.31 224 GLU A C 1
ATOM 1800 O O . GLU A 1 224 ? -6.883 13.535 22.623 1.00 71.31 224 GLU A O 1
ATOM 1805 N N . VAL A 1 225 ? -5.120 12.498 23.484 1.00 73.62 225 VAL A N 1
ATOM 1806 C CA . VAL A 1 225 ? -5.709 12.411 24.823 1.00 73.62 225 VAL A CA 1
ATOM 1807 C C . VAL A 1 225 ? -5.282 13.626 25.643 1.00 73.62 225 VAL A C 1
ATOM 1809 O O . VAL A 1 225 ? -4.088 13.860 25.837 1.00 73.62 225 VAL A O 1
ATOM 1812 N N . ILE A 1 226 ? -6.251 14.360 26.195 1.00 71.19 226 ILE A N 1
ATOM 1813 C CA . ILE A 1 226 ? -5.996 15.618 26.921 1.00 71.19 226 ILE A CA 1
ATOM 1814 C C . ILE A 1 226 ? -5.283 15.370 28.268 1.00 71.19 226 ILE A C 1
ATOM 1816 O O . ILE A 1 226 ? -4.444 16.165 28.693 1.00 71.19 226 ILE A O 1
ATOM 1820 N N . LYS A 1 227 ? -5.555 14.248 28.953 1.00 64.19 227 LYS A N 1
ATOM 1821 C CA . LYS A 1 227 ? -4.916 13.892 30.238 1.00 64.19 227 LYS A CA 1
ATOM 1822 C C . LYS A 1 227 ? -3.847 12.808 30.061 1.00 64.19 227 LYS A C 1
ATOM 1824 O O . LYS A 1 227 ? -4.095 11.629 30.294 1.00 64.19 227 LYS A O 1
ATOM 1829 N N . LYS A 1 228 ? -2.630 13.227 29.696 1.00 54.03 228 LYS A N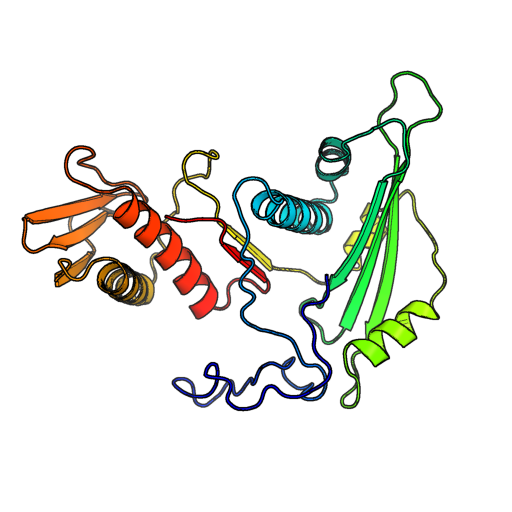 1
ATOM 1830 C CA . LYS A 1 228 ? -1.482 12.345 29.385 1.00 54.03 228 LYS A CA 1
ATOM 1831 C C . LYS A 1 228 ? -1.007 11.439 30.537 1.00 54.03 228 LYS A C 1
ATOM 1833 O O . LYS A 1 228 ? -0.394 10.416 30.269 1.00 54.03 228 LYS A O 1
ATOM 1838 N N . ASN A 1 229 ? -1.309 11.759 31.798 1.00 52.22 229 ASN A N 1
ATOM 1839 C CA . ASN A 1 229 ? -0.727 11.060 32.958 1.00 52.22 229 ASN A CA 1
ATOM 1840 C C . ASN A 1 229 ? -1.482 9.793 33.415 1.00 52.22 229 ASN A C 1
ATOM 1842 O O . ASN A 1 229 ? -1.129 9.239 34.451 1.00 52.22 229 ASN A O 1
ATOM 1846 N N . ILE A 1 230 ? -2.531 9.356 32.703 1.00 52.16 230 ILE A N 1
ATOM 1847 C CA . ILE A 1 230 ? -3.434 8.282 33.177 1.00 52.16 230 ILE A CA 1
ATOM 1848 C C . ILE A 1 230 ? -3.518 7.086 32.200 1.00 52.16 230 ILE A C 1
ATOM 1850 O O . ILE A 1 230 ? -4.116 6.070 32.539 1.00 52.16 230 ILE A O 1
ATOM 1854 N N . LEU A 1 231 ? -2.884 7.136 31.019 1.00 53.12 231 LEU A N 1
ATOM 1855 C CA . LEU A 1 231 ? -3.085 6.116 29.977 1.00 53.12 231 LEU A CA 1
ATOM 1856 C C . LEU A 1 231 ? -1.840 5.355 29.526 1.00 53.12 231 LEU A C 1
ATOM 1858 O O . LEU A 1 231 ? -0.741 5.899 29.436 1.00 53.12 231 LEU A O 1
ATOM 1862 N N . SER A 1 232 ? -2.079 4.095 29.151 1.00 58.62 232 SER A N 1
ATOM 1863 C CA . SER A 1 232 ? -1.132 3.228 28.456 1.00 58.62 232 SER A CA 1
ATOM 1864 C C . SER A 1 232 ? -0.980 3.645 26.986 1.00 58.62 232 SER A C 1
ATOM 1866 O O . SER A 1 232 ? -1.916 4.141 26.351 1.00 58.62 232 SER A O 1
ATOM 1868 N N . SER A 1 233 ? 0.195 3.389 26.409 1.00 66.00 233 SER A N 1
ATOM 1869 C CA . SER A 1 233 ? 0.464 3.523 24.967 1.00 66.00 233 SER A CA 1
ATOM 1870 C C . SER A 1 233 ? -0.576 2.804 24.090 1.00 66.00 233 SER A C 1
ATOM 1872 O O . SER A 1 233 ? -0.876 3.267 22.989 1.00 66.00 233 SER A O 1
ATOM 1874 N N . GLY A 1 234 ? -1.184 1.728 24.603 1.00 70.38 234 GLY A N 1
ATOM 1875 C CA . GLY A 1 234 ? -2.181 0.917 23.904 1.00 70.38 234 GLY A CA 1
ATOM 1876 C C . GLY A 1 234 ? -3.492 1.640 23.577 1.00 70.38 234 GLY A C 1
ATOM 1877 O O . GLY A 1 234 ? -4.073 1.380 22.527 1.00 70.38 234 GLY A O 1
ATOM 1878 N N . THR A 1 235 ? -3.948 2.596 24.398 1.00 73.50 235 THR A N 1
ATOM 1879 C CA . THR A 1 235 ? -5.191 3.336 24.083 1.00 73.50 235 THR A CA 1
ATOM 1880 C C . THR A 1 235 ? -4.989 4.295 22.910 1.00 73.50 235 THR A C 1
ATOM 1882 O O . THR A 1 235 ? -5.831 4.366 22.019 1.00 73.50 235 THR A O 1
ATOM 1885 N N . LYS A 1 236 ? -3.840 4.986 22.854 1.00 73.06 236 LYS A N 1
ATOM 1886 C CA . LYS A 1 236 ? -3.483 5.856 21.721 1.00 73.06 236 LYS A CA 1
ATOM 1887 C C . LYS A 1 236 ? -3.394 5.056 20.421 1.00 73.06 236 LYS A C 1
ATOM 1889 O O . LYS A 1 236 ? -3.964 5.448 19.409 1.00 73.06 236 LYS A O 1
ATOM 1894 N N . ALA A 1 237 ? -2.734 3.905 20.473 1.00 79.19 237 ALA A N 1
ATOM 1895 C CA . ALA A 1 237 ? -2.670 2.985 19.349 1.00 79.19 237 ALA A CA 1
ATOM 1896 C C . ALA A 1 237 ? -4.048 2.496 18.887 1.00 79.19 237 ALA A C 1
ATOM 1898 O O . ALA A 1 237 ? -4.305 2.417 17.686 1.00 79.19 237 ALA A O 1
ATOM 1899 N N . GLY A 1 238 ? -4.952 2.213 19.828 1.00 84.94 238 GLY A N 1
ATOM 1900 C CA . GLY A 1 238 ? -6.314 1.797 19.518 1.00 84.94 238 GLY A CA 1
ATOM 1901 C C . GLY A 1 238 ? -7.116 2.839 18.736 1.00 84.94 238 GLY A C 1
ATOM 1902 O O . GLY A 1 238 ? -7.893 2.471 17.859 1.00 84.94 238 GLY A O 1
ATOM 1903 N N . ILE A 1 239 ? -6.885 4.130 18.986 1.00 81.94 239 ILE A N 1
ATOM 1904 C CA . ILE A 1 239 ? -7.515 5.230 18.239 1.00 81.94 239 ILE A CA 1
ATOM 1905 C C . ILE A 1 239 ? -7.026 5.259 16.780 1.00 81.94 239 ILE A C 1
ATOM 1907 O O . ILE A 1 239 ? -7.830 5.373 15.848 1.00 81.94 239 ILE A O 1
ATOM 1911 N N . ASP A 1 240 ? -5.718 5.101 16.564 1.00 82.12 240 ASP A N 1
ATOM 1912 C CA . AS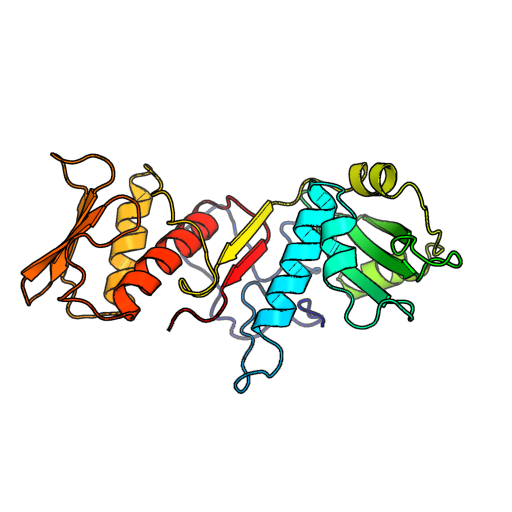P A 1 240 ? -5.141 5.038 15.216 1.00 82.12 240 ASP A CA 1
ATOM 1913 C C . ASP A 1 240 ? -5.673 3.822 14.439 1.00 82.12 240 ASP A C 1
ATOM 1915 O O . ASP A 1 240 ? -6.028 3.926 13.263 1.00 82.12 240 ASP A O 1
ATOM 1919 N N . ILE A 1 241 ? -5.772 2.669 15.109 1.00 88.38 241 ILE A N 1
ATOM 1920 C CA . ILE A 1 241 ? -6.314 1.438 14.522 1.00 88.38 241 ILE A CA 1
ATOM 1921 C C . ILE A 1 241 ? -7.794 1.605 14.177 1.00 88.38 241 ILE A C 1
ATOM 1923 O O . ILE A 1 241 ? -8.208 1.181 13.101 1.00 88.38 241 ILE A O 1
ATOM 1927 N N . ALA A 1 242 ? -8.586 2.258 15.030 1.00 89.75 242 ALA A N 1
ATOM 1928 C CA . ALA A 1 242 ? -9.997 2.512 14.749 1.00 89.75 242 ALA A CA 1
ATOM 1929 C C . ALA A 1 242 ? -10.178 3.334 13.469 1.00 89.75 242 ALA A C 1
ATOM 1931 O O . ALA A 1 242 ? -11.058 3.050 12.659 1.00 89.75 242 ALA A O 1
ATOM 1932 N N . SER A 1 243 ? -9.311 4.323 13.260 1.00 87.19 243 SER A N 1
ATOM 1933 C CA . SER A 1 243 ? -9.329 5.161 12.060 1.00 87.19 243 SER A CA 1
ATOM 1934 C C . SER A 1 243 ? -8.963 4.373 10.804 1.00 87.19 243 SER A C 1
ATOM 1936 O O . SER A 1 243 ? -9.628 4.505 9.777 1.00 87.19 243 SER A O 1
ATOM 1938 N N . LEU A 1 244 ? -7.970 3.484 10.899 1.00 89.81 244 LEU A N 1
ATOM 1939 C CA . LEU A 1 244 ? -7.625 2.561 9.818 1.00 89.81 244 LEU A CA 1
ATOM 1940 C C . LEU A 1 244 ? -8.789 1.613 9.480 1.00 89.81 244 LEU A C 1
ATOM 1942 O O . LEU A 1 244 ? -9.154 1.480 8.314 1.00 89.81 244 LEU A O 1
ATOM 1946 N N . ILE A 1 245 ? -9.389 0.975 10.490 1.00 91.06 245 ILE A N 1
ATOM 1947 C CA . ILE A 1 245 ? -10.521 0.050 10.314 1.00 91.06 245 ILE A CA 1
ATOM 1948 C C . ILE A 1 245 ? -11.719 0.778 9.704 1.00 91.06 245 ILE A C 1
ATOM 1950 O O . ILE A 1 245 ? -12.376 0.242 8.814 1.00 91.06 245 ILE A O 1
ATOM 1954 N N . TYR A 1 246 ? -11.994 2.006 10.144 1.00 91.12 246 TYR A N 1
ATOM 1955 C CA . TYR A 1 246 ? -13.056 2.828 9.576 1.00 91.12 246 TYR A CA 1
ATOM 1956 C C . TYR A 1 246 ? -12.811 3.122 8.092 1.00 91.12 246 TYR A C 1
ATOM 1958 O O . TYR A 1 246 ? -13.725 2.964 7.284 1.00 91.12 246 TYR A O 1
ATOM 1966 N N . SER A 1 247 ? -11.580 3.489 7.725 1.00 89.62 247 SER A N 1
ATOM 1967 C CA . SER A 1 247 ? -11.225 3.763 6.332 1.00 89.62 247 SER A CA 1
ATOM 1968 C C . SER A 1 247 ? -11.403 2.524 5.448 1.00 89.62 247 SER A C 1
ATOM 1970 O O . SER A 1 247 ? -11.967 2.621 4.356 1.00 89.62 247 SER A O 1
ATOM 1972 N N . ILE A 1 248 ? -11.012 1.342 5.949 1.00 89.56 248 ILE A N 1
ATOM 1973 C CA . ILE A 1 248 ? -11.266 0.045 5.296 1.00 89.56 248 ILE A CA 1
ATOM 1974 C C . ILE A 1 248 ? -12.773 -0.198 5.147 1.00 89.56 248 ILE A C 1
ATOM 1976 O O . ILE A 1 248 ? -13.236 -0.545 4.063 1.00 89.56 248 ILE A O 1
ATOM 1980 N N . TYR A 1 249 ? -13.549 0.018 6.213 1.00 88.12 249 TYR A N 1
ATOM 1981 C CA . TYR A 1 249 ? -15.003 -0.170 6.221 1.00 88.12 249 TYR A CA 1
ATOM 1982 C C . TYR A 1 249 ? -15.723 0.727 5.202 1.00 88.12 249 TYR A C 1
ATOM 1984 O O . TYR A 1 249 ? -16.685 0.294 4.568 1.00 88.12 249 TYR A O 1
ATOM 1992 N N . LYS A 1 250 ? -15.251 1.963 5.010 1.00 88.00 250 LYS A N 1
ATOM 1993 C CA . LYS A 1 250 ? -15.791 2.902 4.014 1.00 88.00 250 LYS A CA 1
ATOM 1994 C C . LYS A 1 250 ? -15.248 2.681 2.600 1.00 88.00 250 LYS A C 1
ATOM 1996 O O . LYS A 1 250 ? -15.813 3.230 1.657 1.00 88.00 250 LYS A O 1
ATOM 2001 N N . GLY A 1 251 ? -14.195 1.879 2.439 1.00 86.50 251 GLY A N 1
ATOM 2002 C CA . GLY A 1 251 ? -13.551 1.641 1.147 1.00 86.50 251 GLY A CA 1
ATOM 2003 C C . GLY A 1 251 ? -12.893 2.896 0.567 1.00 86.50 251 GLY A C 1
ATOM 2004 O O . GLY A 1 251 ? -12.940 3.104 -0.642 1.00 86.50 251 GLY A O 1
ATOM 2005 N N . GLU A 1 252 ? -12.319 3.752 1.417 1.00 85.94 252 GLU A N 1
ATOM 2006 C CA . GLU A 1 252 ? -11.708 5.025 0.992 1.00 85.94 252 GLU A CA 1
ATOM 2007 C C . GLU A 1 252 ? -10.418 4.830 0.176 1.00 85.94 252 GLU A C 1
ATOM 2009 O O . GLU A 1 252 ? -10.012 5.720 -0.569 1.00 85.94 252 GLU A O 1
ATOM 2014 N N . CYS A 1 253 ? -9.750 3.684 0.326 1.00 89.38 253 CYS A N 1
ATOM 2015 C CA . CYS A 1 253 ? -8.496 3.340 -0.338 1.00 89.38 253 CYS A CA 1
ATOM 2016 C C . CYS A 1 253 ? -8.518 1.891 -0.852 1.00 89.38 253 CYS A C 1
ATOM 2018 O O . CYS A 1 253 ? -9.292 1.055 -0.392 1.00 89.38 253 CYS A O 1
ATOM 2020 N N . GLY A 1 254 ? -7.632 1.586 -1.806 1.00 87.19 254 GLY A N 1
ATOM 2021 C CA . GLY A 1 254 ? -7.430 0.231 -2.333 1.00 87.19 254 GLY A CA 1
ATOM 2022 C C . GLY A 1 254 ? -6.317 -0.548 -1.624 1.00 87.19 254 GLY A C 1
ATOM 2023 O O . GLY A 1 254 ? -6.286 -1.774 -1.698 1.00 87.19 254 GLY A O 1
ATOM 2024 N N . PHE A 1 255 ? -5.408 0.143 -0.926 1.00 91.62 255 PHE A N 1
ATOM 2025 C CA . PHE A 1 255 ? -4.286 -0.468 -0.213 1.00 91.62 255 PHE A CA 1
ATOM 2026 C C . PHE A 1 255 ? -4.115 0.104 1.198 1.00 91.62 255 PHE A C 1
ATOM 2028 O O . PHE A 1 255 ? -4.138 1.316 1.403 1.00 91.62 255 PHE A O 1
ATOM 2035 N N . TYR A 1 256 ? -3.883 -0.771 2.173 1.00 92.88 256 TYR A N 1
ATOM 2036 C CA . TYR A 1 256 ? -3.733 -0.401 3.577 1.00 92.88 256 TYR A CA 1
ATOM 2037 C C . TYR A 1 256 ? -2.498 -1.074 4.169 1.00 92.88 256 TYR A C 1
ATOM 2039 O O . TYR A 1 256 ? -2.288 -2.272 3.980 1.00 92.88 256 TYR A O 1
ATOM 2047 N N . TYR A 1 257 ? -1.699 -0.314 4.916 1.00 92.50 257 TYR A N 1
ATOM 2048 C CA . TYR A 1 257 ? -0.546 -0.834 5.644 1.00 92.50 257 TYR A CA 1
ATOM 2049 C C . TYR A 1 257 ? -0.540 -0.313 7.080 1.00 92.50 257 TYR A C 1
ATOM 2051 O O . TYR A 1 257 ? -0.559 0.895 7.319 1.00 92.50 257 TYR A O 1
ATOM 2059 N N . CYS A 1 258 ? -0.480 -1.235 8.035 1.00 91.06 258 CYS A N 1
ATOM 2060 C CA . CYS A 1 258 ? -0.362 -0.939 9.456 1.00 91.06 258 CYS A CA 1
ATOM 2061 C C . CYS A 1 258 ? 0.976 -1.481 9.954 1.00 91.06 258 CYS A C 1
ATOM 2063 O O . CYS A 1 258 ? 1.162 -2.698 9.993 1.00 91.06 258 CYS A O 1
ATOM 2065 N N . ASP A 1 259 ? 1.907 -0.590 10.286 1.00 87.81 259 ASP A N 1
ATOM 2066 C CA . ASP A 1 259 ? 3.119 -0.966 11.012 1.00 87.81 259 ASP A CA 1
ATOM 2067 C C . ASP A 1 259 ? 2.843 -1.027 12.515 1.00 87.81 259 ASP A C 1
ATOM 2069 O O . ASP A 1 259 ? 1.895 -0.400 12.980 1.00 87.81 259 ASP A O 1
ATOM 2073 N N . GLU A 1 260 ? 3.689 -1.753 13.247 1.00 77.19 260 GLU A N 1
ATOM 2074 C CA . GLU A 1 260 ? 3.628 -1.997 14.699 1.00 77.19 260 GLU A CA 1
ATOM 2075 C C . GLU A 1 260 ? 2.870 -0.901 15.489 1.00 77.19 260 GLU A C 1
ATOM 2077 O O . GLU A 1 260 ? 3.273 0.261 15.537 1.00 77.19 260 GLU A O 1
ATOM 2082 N N . LYS A 1 261 ? 1.740 -1.264 16.109 1.00 69.62 261 LYS A N 1
ATOM 2083 C CA . LYS A 1 261 ? 0.924 -0.347 16.924 1.00 69.62 261 LYS A CA 1
ATOM 2084 C C . LYS A 1 261 ? 0.939 -0.669 18.420 1.00 69.62 261 LYS A C 1
ATOM 2086 O O . LYS A 1 261 ? 0.201 -0.033 19.152 1.00 69.62 261 LYS A O 1
ATOM 2091 N N . PHE A 1 262 ? 1.776 -1.579 18.913 1.00 58.72 262 PHE A N 1
ATOM 2092 C CA . PHE A 1 262 ? 1.795 -1.953 20.334 1.00 58.72 262 PHE A CA 1
ATOM 2093 C C . PHE A 1 262 ? 3.202 -2.258 20.825 1.00 58.72 262 PHE A C 1
ATOM 2095 O O . PHE A 1 262 ? 3.954 -2.880 20.043 1.00 58.72 262 PHE A O 1
#

Solvent-accessible surface area (backbone atoms only — not comparable to full-atom values): 15887 Å² total; per-residue (Å²): 140,79,64,59,50,98,66,86,76,80,88,55,82,79,59,90,85,92,61,102,83,68,91,62,60,59,31,45,82,94,20,78,53,26,25,34,62,86,75,83,86,90,81,76,67,86,90,73,47,67,68,54,51,53,52,51,54,51,36,52,54,48,32,55,75,68,57,44,64,67,64,54,60,75,66,54,88,53,67,86,42,75,45,77,48,76,49,76,50,65,46,79,58,70,36,44,37,36,43,40,39,37,37,34,44,46,94,51,92,91,55,72,61,46,57,32,32,24,74,43,69,44,78,60,50,68,84,33,29,64,69,56,50,51,57,54,42,71,72,50,81,92,60,71,32,71,68,34,57,69,54,40,69,74,51,62,73,78,40,69,49,79,45,64,43,70,90,76,70,59,75,68,54,77,72,72,86,52,76,66,42,54,56,39,38,35,55,40,36,37,74,76,38,77,60,46,76,50,55,45,72,48,90,86,44,84,71,25,34,38,40,36,35,83,93,48,77,42,52,35,42,62,66,36,63,78,67,72,91,80,65,62,73,56,60,62,31,31,54,56,48,18,54,51,51,40,39,62,75,71,56,75,44,80,42,78,45,80,43,72,60,120

Nearest PDB structures (foldseek):
  3cyg-assembly3_B  TM=4.067E-01  e=1.544E+00  Fervidobacterium nodosum Rt17-B1
  6z69-assembly1_A  TM=2.851E-01  e=2.077E+00  Pseudonocardia thermophila
  8ow1-assembly1_P  TM=2.088E-01  e=4.233E+00  Saccharomyces cerevisiae
  6xt9-assembly1_I  TM=2.141E-01  e=4.233E+00  Homo sapiens

Secondary structure (DSSP, 8-state):
---B-SSPPTT-SS---S-TT----SEETTEEEEEB-S------STTSSHHHHHHHHHHHHHHHHH--HHHHHTT-S-TTS-EEEEEEEE-SSSEEEEEEEEEE--SSTTPPPEEEEEEEEEE--TT--HHHHHHHHHTS----BS-HHHHHHTSPP--EEEE--GGG-PPPPPPP-SHHHHHHHHHHHHHH-TTEEEEEE-SSSTTEEEEEETTEEEEEETTEES-GGG--HHHHHHHHHHHHHHHHHHT--SEEEE----